Protein 4B4D (pdb70)

Solvent-accessible surface area: 12375 Å² total; per-residue (Å²): 97,76,34,44,24,34,1,58,130,40,139,92,50,34,142,36,9,0,5,2,25,0,46,50,85,109,40,16,179,12,93,13,0,19,32,2,68,0,0,19,120,31,141,97,188,67,33,48,73,60,22,20,0,0,3,0,56,131,37,150,92,1,33,0,4,0,67,26,62,124,127,10,80,3,10,34,103,0,46,129,9,116,87,50,57,120,0,9,9,5,125,165,25,60,4,43,0,10,16,79,6,4,54,112,22,129,7,0,0,0,0,0,32,13,25,0,0,3,0,0,3,0,1,0,14,18,68,74,0,3,137,65,4,79,65,0,0,0,0,0,7,9,131,89,44,164,23,12,0,16,79,76,48,7,70,141,97,1,29,130,44,155,179,17,3,116,61,3,142,106,29,24,46,42,2,13,0,0,49,157,65,120,44,97,13,74,14,110,5,20,78,2,8,40,96,27,90,0,8,147,87,28,67,27,92,120,25,56,40,72,42,4,8,0,0,0,2,0,28,58,111,20,15,54,37,0,72,72,20,0,68,83,118,49,6,98,42,16,95,174,86,58,54,57,1,20,0,3,62,10,138,30,90,79,133,214

Radius of gyration: 17.71 Å; Cα contacts (8 Å, |Δi|>4): 565; chains: 1; bounding box: 45×51×41 Å

Structure (mmCIF, N/CA/C/O backbone):
data_4B4D
#
_entry.id   4B4D
#
_cell.length_a   50.699
_cell.length_b   99.775
_cell.length_c   118.785
_cell.angle_alpha   90.00
_cell.angle_beta   90.00
_cell.angle_gamma   90.00
#
_symmetry.space_group_name_H-M   'I 2 2 2'
#
loop_
_entity.id
_entity.type
_entity.pdbx_description
1 polymer 'FERREDOXIN-NADP REDUCTASE'
2 non-polymer 'FLAVIN-ADENINE DINUCLEOTIDE'
3 non-polymer 'CHLORIDE ION'
4 water water
#
loop_
_atom_site.group_PDB
_atom_site.id
_atom_site.type_symbol
_atom_site.label_atom_id
_atom_site.label_alt_id
_atom_site.label_comp_id
_atom_site.label_asym_id
_atom_site.label_entity_id
_atom_site.label_seq_id
_atom_site.pdbx_PDB_ins_code
_atom_site.Cartn_x
_atom_site.Cartn_y
_atom_site.Cartn_z
_atom_site.occupancy
_atom_site.B_iso_or_equiv
_atom_site.auth_seq_id
_atom_site.auth_comp_id
_atom_site.auth_asym_id
_atom_site.auth_atom_id
_atom_site.pdbx_PDB_model_num
ATOM 1 N N . ALA A 1 7 ? 41.687 36.334 15.999 1.00 35.82 4 ALA A N 1
ATOM 2 C CA . ALA A 1 7 ? 40.924 35.368 16.839 1.00 33.88 4 ALA A CA 1
ATOM 3 C C . ALA A 1 7 ? 39.538 35.133 16.263 1.00 34.50 4 ALA A C 1
ATOM 4 O O . ALA A 1 7 ? 39.017 34.009 16.286 1.00 34.05 4 ALA A O 1
ATOM 6 N N . PHE A 1 8 ? 38.947 36.209 15.754 1.00 34.16 5 PHE A N 1
ATOM 7 C CA . PHE A 1 8 ? 37.611 36.176 15.189 1.00 33.34 5 PHE A CA 1
ATOM 8 C C . PHE A 1 8 ? 37.650 36.771 13.787 1.00 35.11 5 PHE A C 1
ATOM 9 O O . PHE A 1 8 ? 37.567 37.986 13.603 1.00 38.72 5 PHE A O 1
ATOM 17 N N . GLY A 1 9 ? 37.824 35.895 12.805 1.00 33.79 6 GLY A N 1
ATOM 18 C CA . GLY A 1 9 ? 37.803 36.292 11.406 1.00 31.65 6 GLY A CA 1
ATOM 19 C C . GLY A 1 9 ? 36.373 36.442 10.940 1.00 30.39 6 GLY A C 1
ATOM 20 O O . GLY A 1 9 ? 35.465 35.764 11.439 1.00 29.05 6 GLY A O 1
ATOM 21 N N . ALA A 1 10 ? 36.163 37.339 9.984 1.00 28.16 7 ALA A N 1
ATOM 22 C CA . ALA A 1 10 ? 34.835 37.558 9.443 1.00 27.11 7 ALA A CA 1
ATOM 23 C C . ALA A 1 10 ? 34.493 36.491 8.407 1.00 26.87 7 ALA A C 1
ATOM 24 O O . ALA A 1 10 ? 35.344 36.074 7.620 1.00 27.10 7 ALA A O 1
ATOM 26 N N . GLU A 1 11 ? 33.246 36.038 8.439 1.00 25.36 8 GLU A N 1
ATOM 27 C CA . GLU A 1 11 ? 32.696 35.185 7.388 1.00 24.30 8 GLU A CA 1
ATOM 28 C C . GLU A 1 11 ? 31.543 35.968 6.778 1.00 23.62 8 GLU A C 1
ATOM 29 O O . GLU A 1 11 ? 31.099 36.967 7.342 1.00 22.99 8 GLU A O 1
ATOM 35 N N . THR A 1 12 ? 31.067 35.542 5.616 1.00 22.34 9 THR A N 1
ATOM 36 C CA . THR A 1 12 ? 30.020 36.287 4.932 1.00 22.46 9 THR A CA 1
ATOM 37 C C . THR A 1 12 ? 28.691 35.559 5.022 1.00 20.87 9 THR A C 1
ATOM 38 O O . THR A 1 12 ? 28.630 34.352 4.799 1.00 21.20 9 THR A O 1
ATOM 42 N N . VAL A 1 13 ? 27.651 36.311 5.356 1.00 21.09 10 VAL A N 1
ATOM 43 C CA . VAL A 1 13 ? 26.285 35.822 5.401 1.00 21.25 10 VAL A CA 1
ATOM 44 C C . VAL A 1 13 ? 25.797 35.488 3.997 1.00 22.46 10 VAL A C 1
ATOM 45 O O . VAL A 1 13 ? 25.948 36.292 3.067 1.00 22.52 10 VAL A O 1
ATOM 49 N N . LEU A 1 14 ? 25.203 34.307 3.868 1.00 22.32 11 LEU A N 1
ATOM 50 C CA . LEU A 1 14 ? 24.763 33.790 2.577 1.00 22.30 11 LEU A CA 1
ATOM 51 C C . LEU A 1 14 ? 23.246 33.859 2.455 1.00 22.46 11 LEU A C 1
ATOM 52 O O . LEU A 1 14 ? 22.715 34.627 1.656 1.00 23.62 11 LEU A O 1
ATOM 57 N N . GLU A 1 15 ? 22.550 33.070 3.260 1.00 22.57 12 GLU A N 1
ATOM 58 C CA . GLU A 1 15 ? 21.101 33.070 3.255 1.00 23.24 12 GLU A CA 1
ATOM 59 C C . GLU A 1 15 ? 20.591 33.357 4.652 1.00 23.06 12 GLU A C 1
ATOM 60 O O . GLU A 1 15 ? 21.279 33.085 5.643 1.00 22.21 12 GLU A O 1
ATOM 66 N N . VAL A 1 16 ? 19.395 33.927 4.713 1.00 21.65 13 VAL A N 1
ATOM 67 C CA . VAL A 1 16 ? 18.726 34.276 5.965 1.00 20.98 13 VAL A CA 1
ATOM 68 C C . VAL A 1 16 ? 17.245 33.910 5.848 1.00 21.72 13 VAL A C 1
ATOM 69 O O . VAL A 1 16 ? 16.605 34.190 4.825 1.00 21.53 13 VAL A O 1
ATOM 73 N N . ARG A 1 17 ? 16.706 33.281 6.892 1.00 21.27 14 ARG A N 1
ATOM 74 C CA . ARG A 1 17 ? 15.284 32.953 6.947 1.00 21.74 14 ARG A CA 1
ATOM 75 C C . ARG A 1 17 ? 14.706 33.239 8.321 1.00 21.43 14 ARG A C 1
ATOM 76 O O . ARG A 1 17 ? 15.210 32.750 9.339 1.00 20.62 14 ARG A O 1
ATOM 84 N N . HIS A 1 18 ? 13.632 34.019 8.333 1.00 20.54 15 HIS A N 1
ATOM 85 C CA . HIS A 1 18 ? 12.923 34.345 9.558 1.00 20.27 15 HIS A CA 1
ATOM 86 C C . HIS A 1 18 ? 11.761 33.418 9.760 1.00 20.74 15 HIS A C 1
ATOM 87 O O . HIS A 1 18 ? 10.886 33.299 8.892 1.00 22.38 15 HIS A O 1
ATOM 94 N N . TRP A 1 19 ? 11.763 32.723 10.894 1.00 19.26 16 TRP A N 1
ATOM 95 C CA . TRP A 1 19 ? 10.691 31.801 11.250 1.00 18.52 16 TRP A CA 1
ATOM 96 C C . TRP A 1 19 ? 9.565 32.532 11.900 1.00 18.93 16 TRP A C 1
ATOM 97 O O . TRP A 1 19 ? 8.393 32.357 11.534 1.00 19.21 16 TRP A O 1
ATOM 108 N N . THR A 1 20 ? 9.900 33.346 12.894 1.00 19.34 17 THR A N 1
ATOM 109 C CA . THR A 1 20 ? 8.922 34.146 13.620 1.00 19.88 17 THR A CA 1
ATOM 110 C C . THR A 1 20 ? 9.604 35.444 14.048 1.00 20.80 17 THR A C 1
ATOM 111 O O . THR A 1 20 ? 10.775 35.672 13.718 1.00 20.37 17 THR A O 1
ATOM 115 N N . ASP A 1 21 ? 8.862 36.274 14.783 1.00 21.95 18 ASP A N 1
ATOM 116 C CA . ASP A 1 21 ? 9.393 37.470 15.447 1.00 23.71 18 ASP A CA 1
ATOM 117 C C . ASP A 1 21 ? 10.521 37.168 16.434 1.00 22.75 18 ASP A C 1
ATOM 118 O O . ASP A 1 21 ? 11.238 38.089 16.840 1.00 22.63 18 ASP A O 1
ATOM 123 N N . ALA A 1 22 ? 10.670 35.897 16.817 1.00 20.46 19 ALA A N 1
ATOM 124 C CA . ALA A 1 22 ? 11.630 35.489 17.852 1.00 19.93 19 ALA A CA 1
ATOM 125 C C . ALA A 1 22 ? 12.751 34.568 17.364 1.00 18.72 19 ALA A C 1
ATOM 126 O O . ALA A 1 22 ? 13.764 34.410 18.055 1.00 17.56 19 ALA A O 1
ATOM 128 N N . TYR A 1 23 ? 12.588 33.967 16.188 1.00 17.91 20 TYR A N 1
ATOM 129 C CA . TYR A 1 23 ? 13.583 33.027 15.673 1.00 17.41 20 TYR A CA 1
ATOM 130 C C . TYR A 1 23 ? 13.921 33.256 14.215 1.00 17.31 20 TYR A C 1
ATOM 131 O O . TYR A 1 23 ? 13.041 33.499 13.381 1.00 17.93 20 TYR A O 1
ATOM 140 N N . PHE A 1 24 ? 15.200 33.141 13.908 1.00 16.79 21 PHE A N 1
ATOM 141 C CA . PHE A 1 24 ? 15.662 33.158 12.524 1.00 17.41 21 PHE A CA 1
ATOM 142 C C . PHE A 1 24 ? 16.912 32.308 12.361 1.00 17.47 21 PHE A C 1
ATOM 143 O O . PHE A 1 24 ? 17.621 32.021 13.328 1.00 17.42 21 PHE A O 1
ATOM 151 N N . SER A 1 25 ? 17.155 31.908 11.121 1.00 17.24 22 SER A N 1
ATOM 152 C CA . SER A 1 25 ? 18.316 31.117 10.758 1.00 17.35 22 SER A CA 1
ATOM 153 C C . SER A 1 25 ? 19.126 31.834 9.706 1.00 17.26 22 SER A C 1
ATOM 154 O O . SER A 1 25 ? 18.586 32.619 8.936 1.00 18.07 22 SER A O 1
ATOM 157 N N . PHE A 1 26 ? 20.426 31.576 9.690 1.00 17.00 23 PHE A N 1
ATOM 158 C CA . PHE A 1 26 ? 21.264 32.078 8.618 1.00 17.00 23 PHE A CA 1
ATOM 159 C C . PHE A 1 26 ? 22.432 31.153 8.348 1.00 16.97 23 PHE A C 1
ATOM 160 O O . PHE A 1 26 ? 22.825 30.338 9.192 1.00 17.25 23 PHE A O 1
ATOM 168 N N . THR A 1 27 ? 22.974 31.266 7.143 1.00 17.91 24 THR A N 1
ATOM 169 C CA . THR A 1 27 ? 24.165 30.522 6.795 1.00 18.20 24 THR A CA 1
ATOM 170 C C . THR A 1 27 ? 25.315 31.474 6.515 1.00 18.95 24 THR A C 1
ATOM 171 O O . THR A 1 27 ? 25.093 32.624 6.135 1.00 19.49 24 THR A O 1
ATOM 175 N N . THR A 1 28 ? 26.530 30.996 6.736 1.00 18.73 25 THR A N 1
ATOM 176 C CA . THR A 1 28 ? 27.731 31.783 6.444 1.00 18.45 25 THR A CA 1
ATOM 177 C C . THR A 1 28 ? 28.753 30.963 5.692 1.00 18.93 25 THR A C 1
ATOM 178 O O . THR A 1 28 ? 28.701 29.732 5.672 1.00 18.81 25 THR A O 1
ATOM 182 N N . THR A 1 29 ? 29.719 31.660 5.104 1.00 20.61 26 THR A N 1
ATOM 183 C CA . THR A 1 29 ? 30.899 30.994 4.587 1.00 21.01 26 THR A CA 1
ATOM 184 C C . THR A 1 29 ? 31.678 30.328 5.723 1.00 21.31 26 THR A C 1
ATOM 185 O O . THR A 1 29 ? 31.482 30.620 6.907 1.00 21.30 26 THR A O 1
ATOM 189 N N . ARG A 1 30 ? 32.560 29.421 5.347 1.00 22.34 27 ARG A N 1
ATOM 190 C CA . ARG A 1 30 ? 33.310 28.650 6.307 1.00 22.65 27 ARG A CA 1
ATOM 191 C C . ARG A 1 30 ? 34.771 28.738 5.919 1.00 24.16 27 ARG A C 1
ATOM 192 O O . ARG A 1 30 ? 35.096 28.579 4.742 1.00 24.89 27 ARG A O 1
ATOM 200 N N . ASP A 1 31 ? 35.641 28.999 6.892 1.00 26.04 28 ASP A N 1
ATOM 201 C CA . ASP A 1 31 ? 37.074 29.067 6.611 1.00 27.81 28 ASP A CA 1
ATOM 202 C C . ASP A 1 31 ? 37.587 27.689 6.252 1.00 28.93 28 ASP A C 1
ATOM 203 O O . ASP A 1 31 ? 37.148 26.687 6.822 1.00 27.02 28 ASP A O 1
ATOM 208 N N . ALA A 1 32 ? 38.523 27.650 5.306 1.00 28.86 29 ALA A N 1
ATOM 209 C CA . ALA A 1 32 ? 39.109 26.401 4.823 1.00 28.71 29 ALA A CA 1
ATOM 210 C C . ALA A 1 32 ? 39.654 25.516 5.947 1.00 28.14 29 ALA A C 1
ATOM 211 O O . ALA A 1 32 ? 39.535 24.292 5.885 1.00 30.28 29 ALA A O 1
ATOM 213 N N . GLY A 1 33 ? 40.243 26.141 6.964 1.00 27.22 30 GLY A N 1
ATOM 214 C CA . GLY A 1 33 ? 40.828 25.425 8.089 1.00 26.60 30 GLY A CA 1
ATOM 215 C C . GLY A 1 33 ? 39.916 25.257 9.296 1.00 24.97 30 GLY A C 1
ATOM 216 O O . GLY A 1 33 ? 40.364 24.793 10.342 1.00 26.07 30 GLY A O 1
ATOM 217 N N . PHE A 1 34 ? 38.642 25.630 9.161 1.00 24.10 31 PHE A N 1
ATOM 218 C CA . PHE A 1 34 ? 37.700 25.494 10.281 1.00 23.56 31 PHE A CA 1
ATOM 219 C C . PHE A 1 34 ? 37.141 24.074 10.378 1.00 22.99 31 PHE A C 1
ATOM 220 O O . PHE A 1 34 ? 36.433 23.618 9.485 1.00 23.39 31 PHE A O 1
ATOM 228 N N . ARG A 1 35 ? 37.469 23.386 11.466 1.00 22.70 32 ARG A N 1
ATOM 229 C CA . ARG A 1 35 ? 37.010 22.017 11.692 1.00 23.85 32 ARG A CA 1
ATOM 230 C C . ARG A 1 35 ? 36.251 21.954 13.004 1.00 21.91 32 ARG A C 1
ATOM 231 O O . ARG A 1 35 ? 36.553 22.709 13.929 1.00 21.81 32 ARG A O 1
ATOM 239 N N . PHE A 1 36 ? 35.257 21.072 13.073 1.00 19.72 33 PHE A N 1
ATOM 240 C CA . PHE A 1 36 ? 34.486 20.891 14.308 1.00 18.14 33 PHE A CA 1
ATOM 241 C C . PHE A 1 36 ? 33.873 19.503 14.406 1.00 17.19 33 PHE A C 1
ATOM 242 O O . PHE A 1 36 ? 33.762 18.789 13.407 1.00 17.84 33 PHE A O 1
ATOM 250 N N . GLU A 1 37 ? 33.502 19.122 15.625 1.00 16.65 34 GLU A N 1
ATOM 251 C CA . GLU A 1 37 ? 32.793 17.879 15.883 1.00 17.00 34 GLU A CA 1
ATOM 252 C C . GLU A 1 37 ? 31.320 18.253 15.942 1.00 15.46 34 GLU A C 1
ATOM 253 O O . GLU A 1 37 ? 30.956 19.283 16.513 1.00 15.08 34 GLU A O 1
ATOM 259 N N . ASN A 1 38 ? 30.481 17.439 15.322 1.00 15.11 35 ASN A N 1
ATOM 260 C CA . ASN A 1 38 ? 29.062 17.717 15.260 1.00 14.36 35 ASN A CA 1
ATOM 261 C C . ASN A 1 38 ? 28.461 17.797 16.652 1.00 13.89 35 ASN A C 1
ATOM 262 O O . ASN A 1 38 ? 28.690 16.911 17.473 1.00 14.46 35 ASN A O 1
ATOM 267 N N . GLY A 1 39 ? 27.741 18.894 16.901 1.00 13.44 36 GLY A N 1
ATOM 268 C CA . GLY A 1 39 ? 27.127 19.178 18.207 1.00 13.34 36 GLY A CA 1
ATOM 269 C C . GLY A 1 39 ? 27.817 20.331 18.929 1.00 13.31 36 GLY A C 1
ATOM 270 O O . GLY A 1 39 ? 27.267 20.895 19.867 1.00 13.15 36 GLY A O 1
ATOM 271 N N . GLN A 1 40 ? 29.031 20.666 18.504 1.00 13.22 37 GLN A N 1
ATOM 272 C CA . GLN A 1 40 ? 29.800 21.731 19.148 1.00 12.99 37 GLN A CA 1
ATOM 273 C C . GLN A 1 40 ? 29.270 23.138 18.904 1.00 12.72 37 GLN A C 1
ATOM 274 O O . GLN A 1 40 ? 28.505 23.388 17.955 1.00 12.93 37 GLN A O 1
ATOM 280 N N . PHE A 1 41 ? 29.671 24.053 19.790 1.00 11.94 38 PHE A N 1
ATOM 281 C CA . PHE A 1 41 ? 29.387 25.480 19.665 1.00 12.87 38 PHE A CA 1
ATOM 282 C C . PHE A 1 41 ? 30.665 26.273 19.464 1.00 13.48 38 PHE A C 1
ATOM 283 O O . PHE A 1 41 ? 31.759 25.789 19.745 1.00 14.41 38 PHE A O 1
ATOM 291 N N . VAL A 1 42 ? 30.500 27.485 18.961 1.00 14.32 39 VAL A N 1
ATOM 292 C CA . VAL A 1 42 ? 31.598 28.375 18.664 1.00 15.54 39 VAL A CA 1
ATOM 293 C C . VAL A 1 42 ? 31.181 29.792 19.007 1.00 16.16 39 VAL A C 1
ATOM 294 O O . VAL A 1 42 ? 29.991 30.117 19.032 1.00 15.01 39 VAL A O 1
ATOM 298 N N . MET A 1 43 ? 32.161 30.641 19.296 1.00 17.27 40 MET A N 1
ATOM 299 C CA . MET A 1 43 ? 31.869 32.052 19.484 1.00 18.70 40 MET A CA 1
ATOM 300 C C . MET A 1 43 ? 31.627 32.678 18.121 1.00 18.53 40 MET A C 1
ATOM 301 O O . MET A 1 43 ? 32.386 32.436 17.178 1.00 19.66 40 MET A O 1
ATOM 306 N N . ILE A 1 44 ? 30.543 33.434 17.996 1.00 17.56 41 ILE A N 1
ATOM 307 C CA . ILE A 1 44 ? 30.298 34.210 16.780 1.00 18.14 41 ILE A CA 1
ATOM 308 C C . ILE A 1 44 ? 29.960 35.631 17.198 1.00 18.59 41 ILE A C 1
ATOM 309 O O . ILE A 1 44 ? 29.788 35.911 18.390 1.00 19.15 41 ILE A O 1
ATOM 314 N N . GLY A 1 45 ? 29.862 36.540 16.245 1.00 18.68 42 GLY A N 1
ATOM 315 C CA . GLY A 1 45 ? 29.457 37.882 16.613 1.00 19.44 42 GLY A CA 1
ATOM 316 C C . GLY A 1 45 ? 29.512 38.905 15.511 1.00 20.26 42 GLY A C 1
ATOM 317 O O . GLY A 1 45 ? 29.543 38.571 14.323 1.00 19.04 42 GLY A O 1
ATOM 318 N N . LEU A 1 46 ? 29.514 40.165 15.929 1.00 20.88 43 LEU A N 1
ATOM 319 C CA . LEU A 1 46 ? 29.485 41.278 15.000 1.00 22.21 43 LEU A CA 1
ATOM 320 C C . LEU A 1 46 ? 30.544 42.304 15.342 1.00 23.64 43 LEU A C 1
ATOM 321 O O . LEU A 1 46 ? 30.837 42.537 16.515 1.00 23.15 43 LEU A O 1
ATOM 326 N N . GLU A 1 47 ? 31.119 42.911 14.308 1.00 26.10 44 GLU A N 1
ATOM 327 C CA . GLU A 1 47 ? 31.931 44.105 14.496 1.00 28.34 44 GLU A CA 1
ATOM 328 C C . GLU A 1 47 ? 31.002 45.264 14.854 1.00 27.66 44 GLU A C 1
ATOM 329 O O . GLU A 1 47 ? 29.858 45.312 14.403 1.00 28.13 44 GLU A O 1
ATOM 335 N N . THR A 1 48 ? 31.479 46.181 15.693 1.00 29.66 45 THR A N 1
ATOM 336 C CA . THR A 1 48 ? 30.712 47.391 16.002 1.00 30.82 45 THR A CA 1
ATOM 337 C C . THR A 1 48 ? 31.622 48.613 15.957 1.00 33.31 45 THR A C 1
ATOM 338 O O . THR A 1 48 ? 32.829 48.502 15.720 1.00 34.10 45 THR A O 1
ATOM 342 N N . GLU A 1 49 ? 31.013 49.768 16.206 1.00 34.77 46 GLU A N 1
ATOM 343 C CA . GLU A 1 49 ? 31.697 51.054 16.349 1.00 36.64 46 GLU A CA 1
ATOM 344 C C . GLU A 1 49 ? 32.783 51.052 17.434 1.00 37.91 46 GLU A C 1
ATOM 345 O O . GLU A 1 49 ? 33.664 51.917 17.447 1.00 37.40 46 GLU A O 1
ATOM 351 N N . THR A 1 50 ? 32.710 50.088 18.350 1.00 37.77 47 THR A N 1
ATOM 352 C CA . THR A 1 50 ? 33.717 49.937 19.399 1.00 37.23 47 THR A CA 1
ATOM 353 C C . THR A 1 50 ? 34.244 48.502 19.408 1.00 36.44 47 THR A C 1
ATOM 354 O O . THR A 1 50 ? 34.900 48.074 18.455 1.00 37.05 47 THR A O 1
ATOM 358 N N . ARG A 1 51 ? 33.935 47.772 20.481 1.00 34.82 48 ARG A N 1
ATOM 359 C CA . ARG A 1 51 ? 34.347 46.385 20.678 1.00 33.75 48 ARG A CA 1
ATOM 360 C C . ARG A 1 51 ? 33.382 45.446 19.958 1.00 30.44 48 ARG A C 1
ATOM 361 O O . ARG A 1 51 ? 32.189 45.744 19.873 1.00 29.65 48 ARG A O 1
ATOM 369 N N . PRO A 1 52 ? 33.887 44.307 19.443 1.00 29.38 49 PRO A N 1
ATOM 370 C CA . PRO A 1 52 ? 32.983 43.325 18.836 1.00 27.65 49 PRO A CA 1
ATOM 371 C C . PRO A 1 52 ? 32.024 42.710 19.854 1.00 25.34 49 PRO A C 1
ATOM 372 O O . PRO A 1 52 ? 32.390 42.541 21.019 1.00 25.86 49 PRO A O 1
ATOM 376 N N . LEU A 1 53 ? 30.799 42.420 19.418 1.00 23.29 50 LEU A N 1
ATOM 377 C CA . LEU A 1 53 ? 29.828 41.704 20.244 1.00 21.70 50 LEU A CA 1
ATOM 378 C C . LEU A 1 53 ? 30.008 40.224 19.951 1.00 20.93 50 LEU A C 1
ATOM 379 O O . LEU A 1 53 ? 29.939 39.806 18.789 1.00 22.23 50 LEU A O 1
ATOM 384 N N . LEU A 1 54 ? 30.249 39.441 20.997 1.00 19.57 51 LEU A N 1
ATOM 385 C CA . LEU A 1 54 ? 30.574 38.023 20.849 1.00 19.27 51 LEU A CA 1
ATOM 386 C C . LEU A 1 54 ? 29.691 37.169 21.739 1.00 17.26 51 LEU A C 1
ATOM 387 O O . LEU A 1 54 ? 29.507 37.479 22.919 1.00 16.85 51 LEU A O 1
ATOM 392 N N . ARG A 1 55 ? 29.139 36.093 21.171 1.00 16.74 52 ARG A N 1
ATOM 393 C CA . ARG A 1 55 ? 28.291 35.162 21.923 1.00 14.77 52 ARG A CA 1
ATOM 394 C C . ARG A 1 55 ? 28.498 33.727 21.4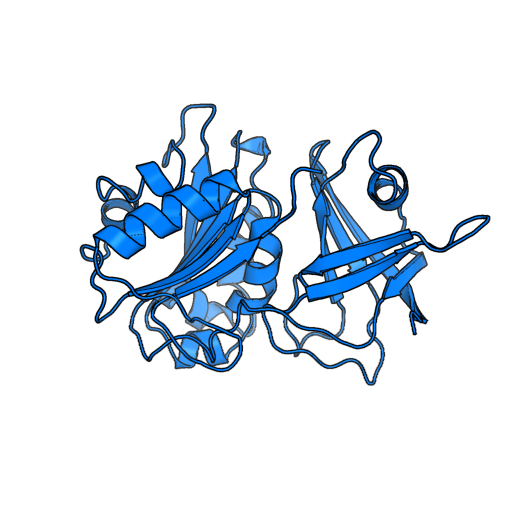61 1.00 13.85 52 ARG A C 1
ATOM 395 O O . ARG A 1 55 ? 28.746 33.483 20.277 1.00 14.53 52 ARG A O 1
ATOM 403 N N . ALA A 1 56 ? 28.367 32.787 22.389 1.00 13.38 53 ALA A N 1
ATOM 404 C CA . ALA A 1 56 ? 28.366 31.356 22.054 1.00 12.69 53 ALA A CA 1
ATOM 405 C C . ALA A 1 56 ? 27.130 30.955 21.235 1.00 13.29 53 ALA A C 1
ATOM 406 O O . ALA A 1 56 ? 25.993 31.303 21.588 1.00 13.53 53 ALA A O 1
ATOM 408 N N . TYR A 1 57 ? 27.361 30.207 20.152 1.00 12.96 54 TYR A N 1
ATOM 409 C CA . TYR A 1 57 ? 26.301 29.678 19.264 1.00 12.87 54 TYR A CA 1
ATOM 410 C C . TYR A 1 57 ? 26.589 28.253 18.870 1.00 12.84 54 TYR A C 1
ATOM 411 O O . TYR A 1 57 ? 27.707 27.940 18.483 1.00 12.52 54 TYR A O 1
ATOM 420 N N . SER A 1 58 ? 25.590 27.381 18.941 1.00 12.72 55 SER A N 1
ATOM 421 C CA . SER A 1 58 ? 25.729 26.034 18.374 1.00 13.35 55 SER A CA 1
ATOM 422 C C . SER A 1 58 ? 25.974 26.135 16.867 1.00 13.67 55 SER A C 1
ATOM 423 O O . SER A 1 58 ? 25.428 27.024 16.213 1.00 13.33 55 SER A O 1
ATOM 426 N N . ILE A 1 59 ? 26.785 25.233 16.316 1.00 13.60 56 ILE A N 1
ATOM 427 C CA . ILE A 1 59 ? 26.897 25.167 14.853 1.00 14.68 56 ILE A CA 1
ATOM 428 C C . ILE A 1 59 ? 25.772 24.259 14.337 1.00 14.58 56 ILE A C 1
ATOM 429 O O . ILE A 1 59 ? 25.767 23.042 14.583 1.00 15.26 56 ILE A O 1
ATOM 434 N N . ALA A 1 60 ? 24.809 24.853 13.635 1.00 15.46 57 ALA A N 1
ATOM 435 C CA . ALA A 1 60 ? 23.596 24.132 13.229 1.00 15.97 57 ALA A CA 1
ATOM 436 C C . ALA A 1 60 ? 23.747 23.483 11.857 1.00 16.49 57 ALA A C 1
ATOM 437 O O . ALA A 1 60 ? 22.823 23.506 11.035 1.00 17.34 57 ALA A O 1
ATOM 439 N N . SER A 1 61 ? 24.910 22.896 11.632 1.00 17.60 58 SER A N 1
ATOM 440 C CA . SER A 1 61 ? 25.226 22.229 10.372 1.00 17.45 58 SER A CA 1
ATOM 441 C C . SER A 1 61 ? 26.241 21.138 10.645 1.00 17.62 58 SER A C 1
ATOM 442 O O . SER A 1 61 ? 26.868 21.123 11.700 1.00 17.19 58 SER A O 1
ATOM 445 N N . ALA A 1 62 ? 26.378 20.198 9.711 1.00 17.53 59 ALA A N 1
ATOM 446 C CA . ALA A 1 62 ? 27.315 19.101 9.902 1.00 18.07 59 ALA A CA 1
ATOM 447 C C . ALA A 1 62 ? 28.696 19.475 9.372 1.00 18.07 59 ALA A C 1
ATOM 448 O O . ALA A 1 62 ? 28.802 20.263 8.424 1.00 18.32 59 ALA A O 1
ATOM 450 N N . ASN A 1 63 ? 29.726 18.881 9.960 1.00 18.39 60 ASN A N 1
ATOM 451 C CA . ASN A 1 63 ? 31.118 19.222 9.640 1.00 19.41 60 ASN A CA 1
ATOM 452 C C . ASN A 1 63 ? 31.561 18.871 8.222 1.00 20.19 60 ASN A C 1
ATOM 453 O O . ASN A 1 63 ? 32.589 19.370 7.762 1.00 19.85 60 ASN A O 1
ATOM 458 N N . TRP A 1 64 ? 30.792 18.021 7.547 1.00 20.28 61 TRP A N 1
ATOM 459 C CA . TRP A 1 64 ? 31.077 17.680 6.149 1.00 20.78 61 TRP A CA 1
ATOM 460 C C . TRP A 1 64 ? 30.533 18.709 5.190 1.00 21.52 61 TRP A C 1
ATOM 461 O O . TRP A 1 64 ? 30.939 18.743 4.022 1.00 21.95 61 TRP A O 1
ATOM 472 N N . GLU A 1 65 ? 29.625 19.568 5.657 1.00 21.99 62 GLU A N 1
ATOM 473 C CA . GLU A 1 65 ? 28.985 20.577 4.795 1.00 24.41 62 GLU A CA 1
ATOM 474 C C . GLU A 1 65 ? 29.897 21.772 4.497 1.00 25.61 62 GLU A C 1
ATOM 475 O O . GLU A 1 65 ? 30.766 22.113 5.301 1.00 24.82 62 GLU A O 1
ATOM 481 N N . GLU A 1 66 ? 29.675 22.406 3.344 1.00 26.49 63 GLU A N 1
ATOM 482 C CA . GLU A 1 66 ? 30.543 23.484 2.854 1.00 29.41 63 GLU A CA 1
ATOM 483 C C . GLU A 1 66 ? 30.294 24.861 3.487 1.00 28.09 63 GLU A C 1
ATOM 484 O O . GLU A 1 66 ? 31.135 25.750 3.384 1.00 30.93 63 GLU A O 1
ATOM 490 N N . HIS A 1 67 ? 29.138 25.039 4.118 1.00 26.02 64 HIS A N 1
ATOM 491 C CA . HIS A 1 67 ? 28.791 26.306 4.767 1.00 25.11 64 HIS A CA 1
ATOM 492 C C . HIS A 1 67 ? 28.497 26.033 6.209 1.00 23.02 64 HIS A C 1
ATOM 493 O O . HIS A 1 67 ? 28.290 24.889 6.584 1.00 22.68 64 HIS A O 1
ATOM 500 N N . LEU A 1 68 ? 28.476 27.085 7.023 1.00 20.54 65 LEU A N 1
ATOM 501 C CA . LEU A 1 68 ? 27.990 26.989 8.400 1.00 19.69 65 LEU A CA 1
ATOM 502 C C . LEU A 1 6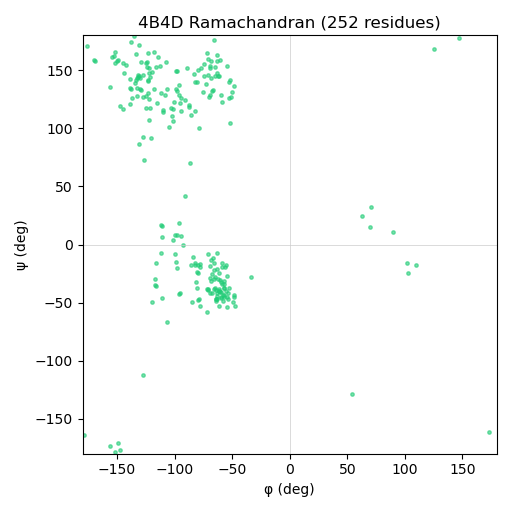8 ? 26.541 27.467 8.440 1.00 19.06 65 LEU A C 1
ATOM 503 O O . LEU A 1 68 ? 26.144 28.311 7.632 1.00 18.67 65 LEU A O 1
ATOM 508 N N . GLU A 1 69 ? 25.745 26.917 9.360 1.00 18.03 66 GLU A N 1
ATOM 509 C CA . GLU A 1 69 ? 24.404 27.429 9.609 1.00 17.44 66 GLU A CA 1
ATOM 510 C C . GLU A 1 69 ? 24.256 27.708 11.097 1.00 16.58 66 GLU A C 1
ATOM 511 O O . GLU A 1 69 ? 24.846 27.000 11.919 1.00 15.91 66 GLU A O 1
ATOM 517 N N . PHE A 1 70 ? 23.490 28.748 11.415 1.00 15.51 67 PHE A N 1
ATOM 518 C CA . PHE A 1 70 ? 23.192 29.110 12.800 1.00 14.62 67 PHE A CA 1
ATOM 519 C C . PHE A 1 70 ? 21.698 29.327 12.959 1.00 14.93 67 PHE A C 1
ATOM 520 O O . PHE A 1 70 ? 21.042 29.809 12.044 1.00 15.68 67 PHE A O 1
ATOM 528 N N . PHE A 1 71 ? 21.177 28.963 14.128 1.00 14.24 68 PHE A N 1
ATOM 529 C CA . PHE A 1 71 ? 19.751 29.108 14.426 1.00 13.84 68 PHE A CA 1
ATOM 530 C C . PHE A 1 71 ? 19.687 30.002 15.658 1.00 14.28 68 PHE A C 1
ATOM 531 O O . PHE A 1 71 ? 20.190 29.637 16.718 1.00 14.28 68 PHE A O 1
ATOM 539 N N . SER A 1 72 ? 19.062 31.167 15.500 1.00 14.14 69 SER A N 1
ATOM 540 C CA . SER A 1 72 ? 19.196 32.260 16.461 1.00 14.41 69 SER A CA 1
ATOM 541 C C . SER A 1 72 ? 17.891 32.774 17.060 1.00 14.33 69 SER A C 1
ATOM 542 O O . SER A 1 72 ? 16.874 32.905 16.364 1.00 15.16 69 SER A O 1
ATOM 545 N N . ILE A 1 73 ? 17.946 33.076 18.357 1.00 14.11 70 ILE A N 1
ATOM 546 C CA . ILE A 1 73 ? 16.934 33.872 19.034 1.00 14.68 70 ILE A CA 1
ATOM 547 C C . ILE A 1 73 ? 16.979 35.326 18.541 1.00 15.27 70 ILE A C 1
ATOM 548 O O . ILE A 1 73 ? 17.982 35.775 17.981 1.00 15.77 70 ILE A O 1
ATOM 553 N N . LYS A 1 74 ? 15.869 36.036 18.720 1.00 16.37 71 LYS A N 1
ATOM 554 C CA . LYS A 1 74 ? 15.843 37.485 18.568 1.00 18.03 71 LYS A CA 1
ATOM 555 C C . LYS A 1 74 ? 15.356 38.069 19.880 1.00 19.31 71 LYS A C 1
ATOM 556 O O . LYS A 1 74 ? 14.171 37.959 20.216 1.00 19.94 71 LYS A O 1
ATOM 562 N N . VAL A 1 75 ? 16.277 38.684 20.621 1.00 19.74 72 VAL A N 1
ATOM 563 C CA . VAL A 1 75 ? 15.956 39.353 21.879 1.00 19.92 72 VAL A CA 1
ATOM 564 C C . VAL A 1 75 ? 15.884 40.863 21.598 1.00 21.23 72 VAL A C 1
ATOM 565 O O . VAL A 1 75 ? 16.879 41.454 21.199 1.00 20.49 72 VAL A O 1
ATOM 569 N N . PRO A 1 76 ? 14.700 41.487 21.787 1.00 23.22 73 PRO A N 1
ATOM 570 C CA . PRO A 1 76 ? 14.512 42.890 21.364 1.00 24.15 73 PRO A CA 1
ATOM 571 C C . PRO A 1 76 ? 15.607 43.875 21.797 1.00 24.65 73 PRO A C 1
ATOM 572 O O . PRO A 1 76 ? 16.041 44.713 20.994 1.00 26.02 73 PRO A O 1
ATOM 576 N N . ASP A 1 77 ? 16.045 43.768 23.044 1.00 24.70 74 ASP A N 1
ATOM 577 C CA . ASP A 1 77 ? 17.080 44.647 23.571 1.00 25.42 74 ASP A CA 1
ATOM 578 C C . ASP A 1 77 ? 18.369 43.875 23.845 1.00 23.62 74 ASP A C 1
ATOM 579 O O . ASP A 1 77 ? 19.244 44.348 24.567 1.00 23.20 74 ASP A O 1
ATOM 584 N N . GLY A 1 78 ? 18.482 42.675 23.275 1.00 21.30 75 GLY A N 1
ATOM 585 C CA . GLY A 1 78 ? 19.711 41.901 23.415 1.00 20.06 75 GLY A CA 1
ATOM 586 C C . GLY A 1 78 ? 20.852 42.539 22.639 1.00 19.21 75 GLY A C 1
ATOM 587 O O . GLY A 1 78 ? 20.706 42.832 21.453 1.00 17.90 75 GLY A O 1
ATOM 588 N N . PRO A 1 79 ? 22.010 42.756 23.296 1.00 17.73 76 PRO A N 1
ATOM 589 C CA . PRO A 1 79 ? 23.073 43.471 22.596 1.00 18.07 76 PRO A CA 1
ATOM 590 C C . PRO A 1 79 ? 23.464 42.858 21.244 1.00 17.60 76 PRO A C 1
ATOM 591 O O . PRO A 1 79 ? 23.590 43.584 20.259 1.00 18.37 76 PRO A O 1
ATOM 595 N N . LEU A 1 80 ? 23.624 41.539 21.172 1.00 16.81 77 LEU A N 1
ATOM 596 C CA . LEU A 1 80 ? 23.989 40.935 19.892 1.00 16.25 77 LEU A CA 1
ATOM 597 C C . LEU A 1 80 ? 22.807 40.820 18.954 1.00 16.20 77 LEU A C 1
ATOM 598 O O . LEU A 1 80 ? 22.888 41.260 17.814 1.00 16.28 77 LEU A O 1
ATOM 603 N N . THR A 1 81 ? 21.718 40.214 19.426 1.00 16.22 78 THR A N 1
ATOM 604 C CA . THR A 1 81 ? 20.653 39.831 18.502 1.00 16.58 78 THR A CA 1
ATOM 605 C C . THR A 1 81 ? 19.750 40.980 18.072 1.00 17.31 78 THR A C 1
ATOM 606 O O . THR A 1 81 ? 19.071 40.864 17.058 1.00 17.64 78 THR A O 1
ATOM 610 N N . SER A 1 82 ? 19.769 42.097 18.805 1.00 17.10 79 SER A N 1
ATOM 611 C CA . SER A 1 82 ? 19.051 43.296 18.337 1.00 17.96 79 SER A CA 1
ATOM 612 C C . SER A 1 82 ? 19.630 43.735 16.993 1.00 18.40 79 SER A C 1
ATOM 613 O O . SER A 1 82 ? 18.911 44.271 16.147 1.00 20.11 79 SER A O 1
ATOM 616 N N . ARG A 1 83 ? 20.922 43.480 16.798 1.00 18.14 80 ARG A N 1
ATOM 617 C CA . ARG A 1 83 ? 21.609 43.788 15.552 1.00 19.12 80 ARG A CA 1
ATOM 618 C C . ARG A 1 83 ? 21.674 42.593 14.604 1.00 18.67 80 ARG A C 1
ATOM 619 O O . ARG A 1 83 ? 21.500 42.753 13.400 1.00 19.14 80 ARG A O 1
ATOM 627 N N . LEU A 1 84 ? 21.950 41.405 15.143 1.00 17.88 81 LEU A N 1
ATOM 628 C CA . LEU A 1 84 ? 22.105 40.214 14.312 1.00 17.49 81 LEU A CA 1
ATOM 629 C C . LEU A 1 84 ? 20.851 39.905 13.488 1.00 17.88 81 LEU A C 1
ATOM 630 O O . LEU A 1 84 ? 20.964 39.413 12.366 1.00 17.17 81 LEU A O 1
ATOM 635 N N . GLN A 1 85 ? 19.674 40.205 14.047 1.00 18.54 82 GLN A N 1
ATOM 636 C CA . GLN A 1 85 ? 18.395 39.949 13.361 1.00 20.47 82 GLN A CA 1
ATOM 637 C C . GLN A 1 85 ? 18.277 40.671 12.013 1.00 21.14 82 GLN A C 1
ATOM 638 O O . GLN A 1 85 ? 17.437 40.303 11.188 1.00 20.32 82 GLN A O 1
ATOM 644 N N . HIS A 1 86 ? 19.092 41.708 11.811 1.00 21.64 83 HIS A N 1
ATOM 645 C CA . HIS A 1 86 ? 19.002 42.535 10.606 1.00 22.45 83 HIS A CA 1
ATOM 646 C C . HIS A 1 86 ? 20.020 42.203 9.559 1.00 22.06 83 HIS A C 1
ATOM 647 O O . HIS A 1 86 ? 20.125 42.912 8.550 1.00 22.37 83 HIS A O 1
ATOM 654 N N . ILE A 1 87 ? 20.765 41.116 9.756 1.00 21.69 84 ILE A N 1
ATOM 655 C CA . ILE A 1 87 ? 21.787 40.732 8.783 1.00 22.01 84 ILE A CA 1
ATOM 656 C C . ILE A 1 87 ? 21.162 40.393 7.433 1.00 22.49 84 ILE A C 1
ATOM 657 O O . ILE A 1 87 ? 20.035 39.892 7.349 1.00 22.16 84 ILE A O 1
ATOM 662 N N . GLN A 1 88 ? 21.919 40.682 6.387 1.00 24.52 85 GLN A N 1
ATOM 663 C CA . GLN A 1 88 ? 21.504 40.489 5.013 1.00 25.15 85 GLN A CA 1
ATOM 664 C C . GLN A 1 88 ? 22.609 39.713 4.314 1.00 24.11 85 GLN A C 1
ATOM 665 O O . GLN A 1 88 ? 23.771 39.744 4.741 1.00 23.13 85 GLN A O 1
ATOM 671 N N . PRO A 1 89 ? 22.269 39.016 3.215 1.00 23.58 86 PRO A N 1
ATOM 672 C CA . PRO A 1 89 ? 23.308 38.378 2.406 1.00 24.15 86 PRO A CA 1
ATOM 673 C C . PRO A 1 89 ? 24.427 39.362 2.057 1.00 24.19 86 PRO A C 1
ATOM 674 O O . PRO A 1 89 ? 24.145 40.481 1.629 1.00 24.92 86 PRO A O 1
ATOM 678 N N . GLY A 1 90 ? 25.672 38.953 2.270 1.00 22.98 87 GLY A N 1
ATOM 679 C CA . GLY A 1 90 ? 26.829 39.816 2.022 1.00 24.91 87 GLY A CA 1
ATOM 680 C C . GLY A 1 90 ? 27.449 40.434 3.261 1.00 25.22 87 GLY A C 1
ATOM 681 O O . GLY A 1 90 ? 28.636 40.791 3.251 1.00 25.13 87 GLY A O 1
ATOM 682 N N . ASP A 1 91 ? 26.651 40.569 4.323 1.00 24.75 88 ASP A N 1
ATOM 683 C CA . ASP A 1 91 ? 27.134 41.092 5.608 1.00 24.96 88 ASP A CA 1
ATOM 684 C C . ASP A 1 91 ? 28.203 40.190 6.216 1.00 24.18 88 ASP A C 1
ATOM 685 O O . ASP A 1 91 ? 28.296 39.001 5.888 1.00 22.97 88 ASP A O 1
ATOM 690 N N . LYS A 1 92 ? 29.008 40.762 7.107 1.00 23.97 89 LYS A N 1
ATOM 691 C CA . LYS A 1 92 ? 30.043 40.019 7.810 1.00 24.31 89 LYS A CA 1
ATOM 692 C C . LYS A 1 92 ? 29.593 39.608 9.211 1.00 23.49 89 LYS A C 1
ATOM 693 O O . LYS A 1 92 ? 29.033 40.410 9.958 1.00 22.83 89 LYS A O 1
ATOM 699 N N . VAL A 1 93 ? 29.842 38.343 9.542 1.00 22.22 90 VAL A N 1
ATOM 700 C CA . VAL A 1 93 ? 29.625 37.813 10.888 1.00 22.33 90 VAL A CA 1
ATOM 701 C C . VAL A 1 93 ? 30.939 37.199 11.342 1.00 21.78 90 VAL A C 1
ATOM 702 O O . VAL A 1 93 ? 31.547 36.401 10.623 1.00 23.12 90 VAL A O 1
ATOM 706 N N . LEU A 1 94 ? 31.398 37.601 12.528 1.00 21.56 91 LEU A N 1
ATOM 707 C CA . LEU A 1 94 ? 32.625 37.066 13.082 1.00 21.53 91 LEU A CA 1
ATOM 708 C C . LEU A 1 94 ? 32.389 35.638 13.545 1.00 21.12 91 LEU A C 1
ATOM 709 O O . LEU A 1 94 ? 31.338 35.335 14.126 1.00 20.23 91 LEU A O 1
ATOM 714 N N . VAL A 1 95 ? 33.354 34.767 13.257 1.00 19.79 92 VAL A N 1
ATOM 715 C CA . VAL A 1 95 ? 33.296 33.362 13.681 1.00 20.15 92 VAL A CA 1
ATOM 716 C C . VAL A 1 95 ? 34.618 32.939 14.307 1.00 19.17 92 VAL A C 1
ATOM 717 O O . VAL A 1 95 ? 35.685 33.108 13.700 1.00 19.86 92 VAL A O 1
ATOM 721 N N . GLY A 1 96 ? 34.545 32.379 15.515 1.00 18.78 93 GLY A N 1
ATOM 722 C CA . GLY A 1 96 ? 35.716 31.876 16.232 1.00 19.43 93 GLY A CA 1
ATOM 723 C C . GLY A 1 96 ? 36.432 30.679 15.625 1.00 19.71 93 GLY A C 1
ATOM 724 O O . GLY A 1 96 ? 35.990 30.120 14.627 1.00 19.57 93 GLY A O 1
ATOM 725 N N . LYS A 1 97 ? 37.542 30.293 16.250 1.00 21.03 94 LYS A N 1
ATOM 726 C CA . LYS A 1 97 ? 38.428 29.246 15.738 1.00 23.19 94 LYS A CA 1
ATOM 727 C C . LYS A 1 97 ? 38.427 27.985 16.586 1.00 22.41 94 LYS A C 1
ATOM 728 O O . LYS A 1 97 ? 39.034 26.982 16.196 1.00 22.98 94 LYS A O 1
ATOM 734 N N . LYS A 1 98 ? 37.766 28.033 17.747 1.00 21.64 95 LYS A N 1
ATOM 735 C CA . LYS A 1 98 ? 37.935 26.988 18.755 1.00 21.79 95 LYS A CA 1
ATOM 736 C C . LYS A 1 98 ? 36.620 26.371 19.227 1.00 19.38 95 LYS A C 1
ATOM 737 O O . LYS A 1 98 ? 36.200 26.614 20.361 1.00 18.52 95 LYS A O 1
ATOM 743 N N . PRO A 1 99 ? 35.970 25.552 18.378 1.00 18.22 96 PRO A N 1
ATOM 744 C CA . PRO A 1 99 ? 34.701 24.982 18.838 1.00 16.93 96 PRO A CA 1
ATOM 745 C C . PRO A 1 99 ? 34.867 24.052 20.024 1.00 15.89 96 PRO A C 1
ATOM 746 O O . PRO A 1 99 ? 35.917 23.429 20.199 1.00 16.50 96 PRO A O 1
ATOM 750 N N . THR A 1 100 ? 33.817 23.948 20.822 1.00 15.33 97 THR A N 1
ATOM 751 C CA . THR A 1 100 ? 33.846 23.127 22.018 1.00 14.97 97 THR A CA 1
ATOM 752 C C . THR A 1 100 ? 32.426 22.733 22.380 1.00 14.30 97 THR A C 1
ATOM 753 O O . THR A 1 100 ? 31.497 22.954 21.595 1.00 14.57 97 THR A O 1
ATOM 757 N N . GLY A 1 101 ? 32.268 22.097 23.532 1.00 14.25 98 GLY A N 1
ATOM 758 C CA . GLY A 1 101 ? 30.931 21.731 24.002 1.00 13.43 98 GLY A CA 1
ATOM 759 C C . GLY A 1 101 ? 30.727 20.271 24.335 1.00 13.64 98 GLY A C 1
ATOM 760 O O . GLY A 1 101 ? 31.526 19.410 23.997 1.00 13.95 98 GLY A O 1
ATOM 761 N N . THR A 1 102 ? 29.601 19.994 24.986 1.00 13.38 99 THR A N 1
ATOM 762 C CA . THR A 1 102 ? 29.334 18.671 25.549 1.00 13.36 99 THR A CA 1
ATOM 763 C C . THR A 1 102 ? 28.421 17.800 24.692 1.00 12.47 99 THR A C 1
ATOM 764 O O . THR A 1 102 ? 28.237 16.622 25.006 1.00 12.52 99 THR A O 1
ATOM 768 N N . LEU A 1 103 ? 27.845 18.365 23.634 1.00 12.11 100 LEU A N 1
ATOM 769 C CA . LEU A 1 103 ? 26.810 17.620 22.899 1.00 12.31 100 LEU A CA 1
ATOM 770 C C . LEU A 1 103 ? 27.452 16.725 21.853 1.00 12.21 100 LEU A C 1
ATOM 771 O O . LEU A 1 103 ? 27.338 16.962 20.643 1.00 13.07 100 LEU A O 1
ATOM 776 N N . LEU A 1 104 ? 28.121 15.687 22.344 1.00 12.81 101 LEU A N 1
ATOM 777 C CA . LEU A 1 104 ? 28.920 14.822 21.483 1.00 13.09 101 LEU A CA 1
ATOM 778 C C . LEU A 1 104 ? 28.438 13.395 21.611 1.00 13.20 101 LEU A C 1
ATOM 779 O O . LEU A 1 104 ? 28.392 12.863 22.710 1.00 12.97 101 LEU A O 1
ATOM 784 N N . ILE A 1 105 ? 28.090 12.772 20.491 1.00 14.51 102 ILE A N 1
ATOM 785 C CA . ILE A 1 105 ? 27.717 11.358 20.551 1.00 14.73 102 ILE A CA 1
ATOM 786 C C . ILE A 1 105 ? 28.862 10.484 21.050 1.00 15.03 102 ILE A C 1
ATOM 787 O O . ILE A 1 105 ? 28.628 9.428 21.617 1.00 15.31 102 ILE A O 1
ATOM 792 N N . SER A 1 106 ? 30.101 10.949 20.879 1.00 14.26 103 SER A N 1
ATOM 793 C CA . SER A 1 106 ? 31.253 10.226 21.404 1.00 14.99 103 SER A CA 1
ATOM 794 C C . SER A 1 106 ? 31.271 10.117 22.931 1.00 14.54 103 SER A C 1
ATOM 795 O O . SER A 1 106 ? 31.902 9.208 23.470 1.00 14.94 103 SER A O 1
ATOM 798 N N . ASP A 1 107 ? 30.539 11.003 23.623 1.00 14.31 104 ASP A N 1
ATOM 799 C CA . ASP A 1 107 ? 30.382 10.917 25.077 1.00 14.02 104 ASP A CA 1
ATOM 800 C C . ASP A 1 107 ? 29.093 10.200 25.493 1.00 13.92 104 ASP A C 1
ATOM 801 O O . ASP A 1 107 ? 28.671 10.288 26.642 1.00 14.30 104 ASP A O 1
ATOM 806 N N . LEU A 1 108 ? 28.516 9.442 24.568 1.00 13.62 105 LEU A N 1
ATOM 807 C CA . LEU A 1 108 ? 27.387 8.578 24.906 1.00 13.47 105 LEU A CA 1
ATOM 808 C C . LEU A 1 108 ? 27.859 7.124 24.883 1.00 13.39 105 LEU A C 1
ATOM 809 O O . LEU A 1 108 ? 28.471 6.696 23.900 1.00 13.99 105 LEU A O 1
ATOM 814 N N . HIS A 1 109 ? 27.588 6.390 25.957 1.00 13.53 106 HIS A N 1
ATOM 815 C CA . HIS A 1 109 ? 27.773 4.933 25.950 1.00 14.59 106 HIS A CA 1
ATOM 816 C C . HIS A 1 109 ? 27.024 4.310 24.800 1.00 14.63 106 HIS A C 1
ATOM 817 O O . HIS A 1 109 ? 26.031 4.858 24.324 1.00 14.17 106 HIS A O 1
ATOM 824 N N . PRO A 1 110 ? 27.486 3.144 24.316 1.00 14.49 107 PRO A N 1
ATOM 825 C CA . PRO A 1 110 ? 26.765 2.421 23.289 1.00 14.34 107 PRO A CA 1
ATOM 826 C C . PRO A 1 110 ? 25.293 2.305 23.658 1.00 13.97 107 PRO A C 1
ATOM 827 O O . PRO A 1 110 ? 24.968 2.047 24.818 1.00 15.46 107 PRO A O 1
ATOM 831 N N . GLY A 1 111 ? 24.437 2.525 22.682 1.00 14.56 108 GLY A N 1
ATOM 832 C CA . GLY A 1 111 ? 23.001 2.505 22.928 1.00 14.64 108 GLY A CA 1
ATOM 833 C C . GLY A 1 111 ? 22.235 2.102 21.698 1.00 15.16 108 GLY A C 1
ATOM 834 O O . GLY A 1 111 ? 22.816 1.816 20.654 1.00 14.85 108 GLY A O 1
ATOM 835 N N . ARG A 1 112 ? 20.910 2.090 21.824 1.00 15.58 109 ARG A N 1
ATOM 836 C CA . ARG A 1 112 ? 20.011 1.670 20.748 1.00 16.16 109 ARG A CA 1
ATOM 837 C C . ARG A 1 112 ? 19.201 2.858 20.192 1.00 15.55 109 ARG A C 1
ATOM 838 O O . ARG A 1 112 ? 19.095 3.041 18.978 1.00 15.99 109 ARG A O 1
ATOM 846 N N . ASN A 1 113 ? 18.649 3.670 21.085 1.00 15.06 110 ASN A N 1
ATOM 847 C CA . ASN A 1 113 ? 17.843 4.817 20.663 1.00 15.11 110 ASN A CA 1
ATOM 848 C C . ASN A 1 113 ? 18.509 6.085 21.149 1.00 14.26 110 ASN A C 1
ATOM 849 O O . ASN A 1 113 ? 18.933 6.155 22.303 1.00 14.82 110 ASN A O 1
ATOM 854 N N . LEU A 1 114 ? 18.608 7.061 20.253 1.00 13.62 111 LEU A N 1
ATOM 855 C CA . LEU A 1 114 ? 19.161 8.372 20.559 1.00 13.55 111 LEU A CA 1
ATOM 856 C C . LEU A 1 114 ? 18.063 9.441 20.558 1.00 13.08 111 LEU A C 1
ATOM 857 O O . LEU A 1 114 ? 17.477 9.745 19.519 1.00 14.11 111 LEU A O 1
ATOM 862 N N . TYR A 1 115 ? 17.812 10.010 21.732 1.00 12.95 112 TYR A N 1
ATOM 863 C CA . TYR A 1 115 ? 16.775 11.036 21.891 1.00 13.16 112 TYR A CA 1
ATOM 864 C C . TYR A 1 115 ? 17.456 12.399 21.918 1.00 12.65 112 TYR A C 1
ATOM 865 O O . TYR A 1 115 ? 18.338 12.638 22.752 1.00 12.29 112 TYR A O 1
ATOM 874 N N . LEU A 1 116 ? 17.056 13.278 21.008 1.00 11.87 113 LEU A N 1
ATOM 875 C CA . LEU A 1 116 ? 17.563 14.644 20.973 1.00 11.92 113 LEU A CA 1
ATOM 876 C C . LEU A 1 116 ? 16.487 15.564 21.521 1.00 12.20 113 LEU A C 1
ATOM 877 O O . LEU A 1 116 ? 15.512 15.885 20.826 1.00 12.45 113 LEU A O 1
ATOM 882 N N . LEU A 1 117 ? 16.650 15.957 22.777 1.00 12.08 114 LEU A N 1
ATOM 883 C CA . LEU A 1 117 ? 15.624 16.713 23.493 1.00 11.91 114 LEU A CA 1
ATOM 884 C C . LEU A 1 117 ? 16.008 18.180 23.521 1.00 11.83 114 LEU A C 1
ATOM 885 O O . LEU A 1 117 ? 16.953 18.570 24.229 1.00 12.21 114 LEU A O 1
ATOM 890 N N . GLY A 1 118 ? 15.307 18.973 22.728 1.00 12.32 115 GLY A N 1
ATOM 891 C CA . GLY A 1 118 ? 15.616 20.399 22.594 1.00 12.36 115 GLY A CA 1
ATOM 892 C C . GLY A 1 118 ? 14.386 21.271 22.723 1.00 13.33 115 GLY A C 1
ATOM 893 O O . GLY A 1 118 ? 13.296 20.880 22.301 1.00 14.19 115 GLY A O 1
ATOM 894 N N . THR A 1 119 ? 14.564 22.456 23.298 1.00 13.16 116 THR A N 1
ATOM 895 C CA . THR A 1 119 ? 13.524 23.490 23.281 1.00 13.66 116 THR A CA 1
ATOM 896 C C . THR A 1 119 ? 14.042 24.749 22.611 1.00 13.77 116 THR A C 1
ATOM 897 O O . THR A 1 119 ? 15.218 25.084 22.747 1.00 13.03 116 THR A O 1
ATOM 901 N N . GLY A 1 120 ? 13.177 25.440 21.879 1.00 13.17 117 GLY A N 1
ATOM 902 C CA . GLY A 1 120 ? 13.555 26.703 21.223 1.00 13.12 117 GLY A CA 1
ATOM 903 C C . GLY A 1 120 ? 14.788 26.497 20.362 1.00 13.40 117 GLY A C 1
ATOM 904 O O . GLY A 1 120 ? 14.852 25.553 19.577 1.00 13.51 117 GLY A O 1
ATOM 905 N N . THR A 1 121 ? 15.787 27.353 20.559 1.00 13.20 118 THR A N 1
ATOM 906 C CA . THR A 1 121 ? 17.033 27.276 19.777 1.00 13.82 118 THR A CA 1
ATOM 907 C C . THR A 1 121 ? 17.921 26.081 20.122 1.00 13.25 118 THR A C 1
ATOM 908 O O . THR A 1 121 ? 18.910 25.831 19.427 1.00 14.00 118 THR A O 1
ATOM 912 N N . GLY A 1 122 ? 17.555 25.355 21.184 1.00 12.79 119 GLY A N 1
ATOM 913 C CA . GLY A 1 122 ? 18.143 24.059 21.520 1.00 12.92 119 GLY A CA 1
ATOM 914 C C . GLY A 1 122 ? 18.067 23.035 20.401 1.00 13.57 119 GLY A C 1
ATOM 915 O O . GLY A 1 122 ? 18.771 22.027 20.421 1.00 14.24 119 GLY A O 1
ATOM 916 N N . LEU A 1 123 ? 17.185 23.293 19.437 1.00 13.25 120 LEU A N 1
ATOM 917 C CA . LEU A 1 123 ? 17.126 22.512 18.213 1.00 12.95 120 LEU A CA 1
ATOM 918 C C . LEU A 1 123 ? 18.424 22.623 17.396 1.00 13.25 120 LEU A C 1
ATOM 919 O O . LEU A 1 123 ? 18.793 21.683 16.686 1.00 13.21 120 LEU A O 1
ATOM 924 N N . ALA A 1 124 ? 19.115 23.765 17.503 1.00 13.07 121 ALA A N 1
ATOM 925 C CA . ALA A 1 124 ? 20.295 24.037 16.670 1.00 13.38 121 ALA A CA 1
ATOM 926 C C . ALA A 1 124 ? 21.348 22.904 16.570 1.00 13.01 121 ALA A C 1
ATOM 927 O O . ALA A 1 124 ? 21.700 22.507 15.462 1.00 13.13 121 ALA A O 1
ATOM 929 N N . PRO A 1 125 ? 21.841 22.372 17.707 1.00 12.31 122 PRO A N 1
ATOM 930 C CA . PRO A 1 125 ? 22.851 21.314 17.565 1.00 12.57 122 PRO A CA 1
ATOM 931 C C . PRO A 1 125 ? 22.295 20.048 16.932 1.00 12.47 122 PRO A C 1
ATOM 932 O O . PRO A 1 125 ? 23.046 19.260 16.383 1.00 13.24 122 PRO A O 1
ATOM 936 N N . TRP A 1 126 ? 20.976 19.847 17.000 1.00 12.22 123 TRP A N 1
ATOM 937 C CA . TRP A 1 126 ? 20.416 18.641 16.405 1.00 12.45 123 TRP A CA 1
ATOM 938 C C . TRP A 1 126 ? 20.515 18.671 14.909 1.00 12.71 123 TRP A C 1
ATOM 939 O O . TRP A 1 126 ? 20.653 17.620 14.289 1.00 13.52 123 TRP A O 1
ATOM 950 N N . LEU A 1 127 ? 20.437 19.864 14.326 1.00 13.70 124 LEU A N 1
ATOM 951 C CA . LEU A 1 127 ? 20.605 20.013 12.871 1.00 14.49 124 LEU A CA 1
ATOM 952 C C . LEU A 1 127 ? 21.947 19.460 12.421 1.00 15.00 124 LEU A C 1
ATOM 953 O O . LEU A 1 127 ? 22.056 18.915 11.313 1.00 15.67 124 LEU A O 1
ATOM 958 N N . SER A 1 128 ? 22.958 19.594 13.278 1.00 15.07 125 SER A N 1
ATOM 959 C CA . SER A 1 128 ? 24.273 19.024 13.035 1.00 15.83 125 SER A CA 1
ATOM 960 C C . SER A 1 128 ? 24.231 17.508 13.185 1.00 15.72 125 SER A C 1
ATOM 961 O O . SER A 1 128 ? 24.579 16.770 12.260 1.00 16.99 125 SER A O 1
ATOM 964 N N . ILE A 1 129 ? 23.827 17.051 14.369 1.00 15.31 126 ILE A N 1
ATOM 965 C CA . ILE A 1 129 ? 23.783 15.628 14.716 1.00 16.43 126 ILE A CA 1
ATOM 966 C C . ILE A 1 129 ? 22.998 14.752 13.725 1.00 16.15 126 ILE A C 1
ATOM 967 O O . ILE A 1 129 ? 23.462 13.666 13.353 1.00 16.65 126 ILE A O 1
ATOM 972 N N . ILE A 1 130 ? 21.807 15.189 13.328 1.00 16.21 127 ILE A N 1
ATOM 973 C CA . ILE A 1 130 ? 20.996 14.369 12.422 1.00 16.74 127 ILE A CA 1
ATOM 974 C C . ILE A 1 130 ? 21.587 14.250 11.012 1.00 17.32 127 ILE A C 1
ATOM 975 O O . ILE A 1 130 ? 21.151 13.409 10.228 1.00 17.83 127 ILE A O 1
ATOM 980 N N . LYS A 1 131 ? 22.569 15.091 10.702 1.00 17.83 128 LYS A N 1
ATOM 981 C CA . LYS A 1 131 ? 23.268 15.017 9.402 1.00 19.09 128 LYS A CA 1
ATOM 982 C C . LYS A 1 131 ? 24.641 14.332 9.472 1.00 19.86 128 LYS A C 1
ATOM 983 O O . LYS A 1 131 ? 25.358 14.239 8.460 1.00 21.07 128 LYS A O 1
ATOM 989 N N . ASP A 1 132 ? 24.997 13.820 10.646 1.00 18.40 129 ASP A N 1
ATOM 990 C CA . ASP A 1 132 ? 26.243 13.091 10.829 1.00 19.41 129 ASP A CA 1
ATOM 991 C C . ASP A 1 132 ? 26.007 11.615 10.497 1.00 19.90 129 ASP A C 1
ATOM 992 O O . ASP A 1 132 ? 25.195 10.963 11.140 1.00 18.93 129 ASP A O 1
ATOM 997 N N . PRO A 1 133 ? 26.722 11.069 9.497 1.00 19.88 130 PRO A N 1
ATOM 998 C CA . PRO A 1 133 ? 26.536 9.642 9.187 1.00 20.79 130 PRO A CA 1
ATOM 999 C C . PRO A 1 133 ? 26.803 8.714 10.374 1.00 20.99 130 PRO A C 1
ATOM 1000 O O . PRO A 1 133 ? 26.174 7.656 10.483 1.00 21.15 130 PRO A O 1
ATOM 1004 N N . GLU A 1 134 ? 27.722 9.110 11.251 1.00 20.35 131 GLU A N 1
ATOM 1005 C CA . GLU A 1 134 ? 28.116 8.304 12.404 1.00 21.40 131 GLU A CA 1
ATOM 1006 C C . GLU A 1 134 ? 26.960 8.119 13.394 1.00 19.56 131 GLU A C 1
ATOM 1007 O O . GLU A 1 134 ? 26.894 7.108 14.089 1.00 19.12 131 GLU A O 1
ATOM 1013 N N . THR A 1 135 ? 26.044 9.088 13.423 1.00 18.40 132 THR A N 1
ATOM 1014 C CA . THR A 1 135 ? 24.877 9.020 14.302 1.00 18.19 132 THR A CA 1
ATOM 1015 C C . THR A 1 135 ? 24.083 7.755 13.986 1.00 18.24 132 THR A C 1
ATOM 1016 O O . THR A 1 135 ? 23.667 7.021 14.890 1.00 18.29 132 THR A O 1
ATOM 1020 N N . TYR A 1 136 ? 23.923 7.485 12.694 1.00 18.72 133 TYR A N 1
ATOM 1021 C CA . TYR A 1 136 ? 23.137 6.340 12.251 1.00 19.10 133 TYR A CA 1
ATOM 1022 C C . TYR A 1 136 ? 23.898 5.024 12.299 1.00 19.80 133 TYR A C 1
ATOM 1023 O O . TYR A 1 136 ? 23.289 3.972 12.410 1.00 21.12 133 TYR A O 1
ATOM 1032 N N . GLU A 1 137 ? 25.227 5.080 12.245 1.00 20.23 134 GLU A N 1
ATOM 1033 C CA . GLU A 1 137 ? 26.031 3.879 12.429 1.00 21.93 134 GLU A CA 1
ATOM 1034 C C . GLU A 1 137 ? 25.896 3.344 13.846 1.00 21.49 134 GLU A C 1
ATOM 1035 O O . GLU A 1 137 ? 25.997 2.140 14.074 1.00 22.62 134 GLU A O 1
ATOM 1041 N N . ARG A 1 138 ? 25.645 4.252 14.786 1.00 20.89 135 ARG A N 1
ATOM 1042 C CA . ARG A 1 138 ? 25.663 3.935 16.204 1.00 20.61 135 ARG A CA 1
ATOM 1043 C C . ARG A 1 138 ? 24.290 3.669 16.817 1.00 18.96 135 ARG A C 1
ATOM 1044 O O . ARG A 1 138 ? 24.205 3.033 17.875 1.00 19.16 135 ARG A O 1
ATOM 1052 N N . PHE A 1 139 ? 23.237 4.135 16.151 1.00 18.52 136 PHE A N 1
ATOM 1053 C CA . PHE A 1 139 ? 21.883 4.042 16.703 1.00 17.61 136 PHE A CA 1
ATOM 1054 C C . PHE A 1 139 ? 20.851 3.524 15.721 1.00 18.42 136 PHE A C 1
ATOM 1055 O O . PHE A 1 139 ? 20.892 3.822 14.526 1.00 18.29 136 PHE A O 1
ATOM 1063 N N . ASP A 1 140 ? 19.928 2.745 16.277 1.00 18.15 137 ASP A N 1
ATOM 1064 C CA A ASP A 1 140 ? 18.805 2.180 15.531 0.50 18.66 137 ASP A CA 1
ATOM 1065 C CA B ASP A 1 140 ? 18.806 2.163 15.554 0.50 18.86 137 ASP A CA 1
ATOM 1066 C C . ASP A 1 140 ? 17.713 3.197 15.244 1.00 18.40 137 ASP A C 1
ATOM 1067 O O . ASP A 1 140 ? 17.085 3.148 14.198 1.00 18.48 137 ASP A O 1
ATOM 1076 N N . LYS A 1 141 ? 17.472 4.108 16.189 1.00 17.30 138 LYS A N 1
ATOM 1077 C CA . LYS A 1 141 ? 16.448 5.153 16.030 1.00 16.87 138 LYS A CA 1
ATOM 1078 C C . LYS A 1 141 ? 17.030 6.435 16.572 1.00 15.98 138 LYS A C 1
ATOM 1079 O O . LYS A 1 141 ? 17.763 6.422 17.563 1.00 15.70 138 LYS A O 1
ATOM 1085 N N . VAL A 1 142 ? 16.706 7.532 15.903 1.00 14.98 139 VAL A N 1
ATOM 1086 C CA . VAL A 1 142 ? 17.101 8.866 16.328 1.00 14.81 139 VAL A CA 1
ATOM 1087 C C . VAL A 1 142 ? 15.806 9.659 16.431 1.00 14.85 139 VAL A C 1
ATOM 1088 O O . VAL A 1 142 ? 15.082 9.838 15.436 1.00 15.24 139 VAL A O 1
ATOM 1092 N N . ILE A 1 143 ? 15.499 10.122 17.644 1.00 14.34 140 ILE A N 1
ATOM 1093 C CA . ILE A 1 143 ? 14.254 10.834 17.906 1.00 14.13 140 ILE A CA 1
ATOM 1094 C C . ILE A 1 143 ? 14.609 12.312 17.970 1.00 14.01 140 ILE A C 1
ATOM 1095 O O . ILE A 1 143 ? 15.298 12.752 18.894 1.00 13.96 140 ILE A O 1
ATOM 1100 N N . LEU A 1 144 ? 14.160 13.057 16.969 1.00 13.28 141 LEU A N 1
ATOM 1101 C CA . LEU A 1 144 ? 14.416 14.484 16.860 1.00 13.89 141 LEU A CA 1
ATOM 1102 C C . LEU A 1 144 ? 13.246 15.226 17.460 1.00 14.51 141 LEU A C 1
ATOM 1103 O O . LEU A 1 144 ? 12.135 15.136 16.932 1.00 14.30 141 LEU A O 1
ATOM 1108 N N . THR A 1 145 ? 13.472 15.954 18.552 1.00 14.56 142 THR A N 1
ATOM 1109 C CA . THR A 1 145 ? 12.400 16.778 19.130 1.00 14.10 142 THR A CA 1
ATOM 1110 C C . THR A 1 145 ? 12.672 18.270 19.015 1.00 14.25 142 THR A C 1
ATOM 1111 O O . THR A 1 145 ? 13.832 18.699 18.979 1.00 14.08 142 THR A O 1
ATOM 1115 N N . GLN A 1 146 ? 11.605 19.057 18.994 1.00 14.82 143 GLN A N 1
ATOM 1116 C CA . GLN A 1 146 ? 11.676 20.467 19.349 1.00 14.54 143 GLN A CA 1
ATOM 1117 C C . GLN A 1 146 ? 10.458 20.792 20.191 1.00 14.61 143 GLN A C 1
ATOM 1118 O O . GLN A 1 146 ? 9.328 20.622 19.738 1.00 15.02 143 GLN A O 1
ATOM 1124 N N . GLY A 1 147 ? 10.687 21.254 21.412 1.00 14.83 144 GLY A N 1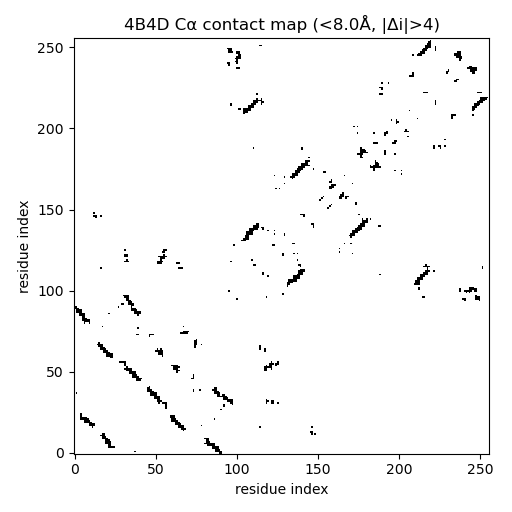
ATOM 1125 C CA . GLY A 1 147 ? 9.591 21.770 22.245 1.00 14.65 144 GLY A CA 1
ATOM 1126 C C . GLY A 1 147 ? 9.550 23.276 22.106 1.00 15.04 144 GLY A C 1
ATOM 1127 O O . GLY A 1 147 ? 10.568 23.943 22.246 1.00 15.83 144 GLY A O 1
ATOM 1128 N N . VAL A 1 148 ? 8.371 23.807 21.794 1.00 14.19 145 VAL A N 1
ATOM 1129 C CA . VAL A 1 148 ? 8.157 25.235 21.615 1.00 14.64 145 VAL A CA 1
ATOM 1130 C C . VAL A 1 148 ? 6.841 25.637 22.285 1.00 14.94 145 VAL A C 1
ATOM 1131 O O . VAL A 1 148 ? 6.107 24.780 22.768 1.00 15.13 145 VAL A O 1
ATOM 1135 N N . ARG A 1 149 ? 6.558 26.933 22.312 1.00 15.46 146 ARG A N 1
ATOM 1136 C CA . ARG A 1 149 ? 5.322 27.413 22.938 1.00 15.99 146 ARG A CA 1
ATOM 1137 C C . ARG A 1 149 ? 4.082 27.251 22.056 1.00 16.80 146 ARG A C 1
ATOM 1138 O O . ARG A 1 149 ? 3.054 26.762 22.517 1.00 16.51 146 ARG A O 1
ATOM 1146 N N . PHE A 1 150 ? 4.179 27.665 20.799 1.00 16.68 147 PHE A N 1
ATOM 1147 C CA . PHE A 1 150 ? 3.033 27.605 19.882 1.00 17.82 147 PHE A CA 1
ATOM 1148 C C . PHE A 1 150 ? 3.376 26.822 18.631 1.00 18.37 147 PHE A C 1
ATOM 1149 O O . PHE A 1 150 ? 4.540 26.712 18.264 1.00 17.87 147 PHE A O 1
ATOM 1157 N N . VAL A 1 151 ? 2.357 26.297 17.956 1.00 18.59 148 VAL A N 1
ATOM 1158 C CA . VAL A 1 151 ? 2.581 25.525 16.729 1.00 19.07 148 VAL A CA 1
ATOM 1159 C C . VAL A 1 151 ? 3.389 26.343 15.715 1.00 18.96 148 VAL A C 1
ATOM 1160 O O . VAL A 1 151 ? 4.299 25.819 15.063 1.00 19.37 148 VAL A O 1
ATOM 1164 N N . GLN A 1 152 ? 3.082 27.635 15.615 1.00 20.22 149 GLN A N 1
ATOM 1165 C CA . GLN A 1 152 ? 3.753 28.516 14.657 1.00 21.92 149 GLN A CA 1
ATOM 1166 C C . GLN A 1 152 ? 5.240 28.746 14.941 1.00 21.04 149 GLN A C 1
ATOM 1167 O O . GLN A 1 152 ? 5.952 29.261 14.076 1.00 20.99 149 GLN A O 1
ATOM 1173 N N . ASP A 1 153 ? 5.695 28.338 16.131 1.00 19.17 150 ASP A N 1
ATOM 1174 C CA . ASP A 1 153 ? 7.089 28.495 16.547 1.00 18.94 150 ASP A CA 1
ATOM 1175 C C . ASP A 1 153 ? 7.990 27.365 16.080 1.00 18.36 150 ASP A C 1
ATOM 1176 O O . ASP A 1 153 ? 9.218 27.503 16.118 1.00 19.20 150 ASP A O 1
ATOM 1181 N N . LEU A 1 154 ? 7.403 26.239 15.688 1.00 17.49 151 LEU A N 1
ATOM 1182 C CA . LEU A 1 154 ? 8.189 25.098 15.227 1.00 17.10 151 LEU A CA 1
ATOM 1183 C C . LEU A 1 154 ? 9.027 25.518 14.034 1.00 17.56 151 LEU A C 1
ATOM 1184 O O . LEU A 1 154 ? 8.504 26.009 13.048 1.00 19.90 151 LEU A O 1
ATOM 1189 N N . ALA A 1 155 ? 10.339 25.345 14.148 1.00 17.30 152 ALA A N 1
ATOM 1190 C CA . ALA A 1 155 ? 11.260 25.711 13.083 1.00 17.31 152 ALA A CA 1
ATOM 1191 C C . ALA A 1 155 ? 11.644 24.487 12.270 1.00 16.82 152 ALA A C 1
ATOM 1192 O O . ALA A 1 155 ? 11.693 23.373 12.796 1.00 16.59 152 ALA A O 1
ATOM 1194 N N . TYR A 1 156 ? 11.908 24.705 10.984 1.00 17.36 153 TYR A N 1
ATOM 1195 C CA . TYR A 1 156 ? 12.377 23.652 10.081 1.00 18.65 153 TYR A CA 1
ATOM 1196 C C . TYR A 1 156 ? 11.371 22.510 9.895 1.00 18.57 153 TYR A C 1
ATOM 1197 O O . TYR A 1 156 ? 11.761 21.387 9.572 1.00 18.57 153 TYR A O 1
ATOM 1206 N N . ARG A 1 157 ? 10.083 22.785 10.098 1.00 19.88 154 ARG A N 1
ATOM 1207 C CA . ARG A 1 157 ? 9.092 21.718 10.107 1.00 20.56 154 ARG A CA 1
ATOM 1208 C C . ARG A 1 157 ? 8.962 20.995 8.758 1.00 21.17 154 ARG A C 1
ATOM 1209 O O . ARG A 1 157 ? 8.984 19.757 8.711 1.00 20.98 154 ARG A O 1
ATOM 1217 N N . ASP A 1 158 ? 8.840 21.761 7.676 1.00 22.41 155 ASP A N 1
ATOM 1218 C CA . ASP A 1 158 ? 8.797 21.181 6.327 1.00 24.45 155 ASP A CA 1
ATOM 1219 C C . ASP A 1 158 ? 10.063 20.397 5.996 1.00 24.32 155 ASP A C 1
ATOM 1220 O O . ASP A 1 158 ? 10.005 19.322 5.390 1.00 23.60 155 ASP A O 1
ATOM 1225 N N . TYR A 1 159 ? 11.203 20.944 6.400 1.00 23.44 156 TYR A N 1
ATOM 1226 C CA . TYR A 1 159 ? 12.479 20.267 6.242 1.00 23.23 156 TYR A CA 1
ATOM 1227 C C . TYR A 1 159 ? 12.437 18.883 6.875 1.00 22.99 156 TYR A C 1
ATOM 1228 O O . TYR A 1 159 ? 12.720 17.886 6.216 1.00 22.79 156 TYR A O 1
ATOM 1237 N N . PHE A 1 160 ? 12.051 18.825 8.151 1.00 21.14 157 PHE A N 1
ATOM 1238 C CA . PHE A 1 160 ? 12.037 17.561 8.876 1.00 20.69 157 PHE A CA 1
ATOM 1239 C C . PHE A 1 160 ? 10.994 16.574 8.355 1.00 21.17 157 PHE A C 1
ATOM 1240 O O . PHE A 1 160 ? 11.273 15.378 8.244 1.00 21.89 157 PHE A O 1
ATOM 1248 N N . GLU A 1 161 ? 9.799 17.080 8.049 1.00 22.53 158 GLU A N 1
ATOM 1249 C CA . GLU A 1 161 ? 8.663 16.233 7.675 1.00 24.33 158 GLU A CA 1
ATOM 1250 C C . GLU A 1 161 ? 8.674 15.793 6.212 1.00 25.44 158 GLU A C 1
ATOM 1251 O O . GLU A 1 161 ? 8.217 14.692 5.898 1.00 24.53 158 GLU A O 1
ATOM 1257 N N . ARG A 1 162 ? 9.196 16.644 5.334 1.00 27.41 159 ARG A N 1
ATOM 1258 C CA . ARG A 1 162 ? 9.120 16.407 3.889 1.00 30.63 159 ARG A CA 1
ATOM 1259 C C . ARG A 1 162 ? 10.467 16.297 3.176 1.00 31.25 159 ARG A C 1
ATOM 1260 O O . ARG A 1 162 ? 10.692 15.358 2.406 1.00 32.07 159 ARG A O 1
ATOM 1268 N N . GLU A 1 163 ? 11.355 17.257 3.418 1.00 31.63 160 GLU A N 1
ATOM 1269 C CA . GLU A 1 163 ? 12.574 17.386 2.612 1.00 32.38 160 GLU A CA 1
ATOM 1270 C C . GLU A 1 163 ? 13.669 16.398 2.999 1.00 33.17 160 GLU A C 1
ATOM 1271 O O . GLU A 1 163 ? 14.270 15.752 2.137 1.00 30.83 160 GLU A O 1
ATOM 1277 N N . LEU A 1 164 ? 13.925 16.287 4.298 1.00 32.71 161 LEU A N 1
ATOM 1278 C CA . LEU A 1 164 ? 15.001 15.446 4.811 1.00 33.91 161 LEU A CA 1
ATOM 1279 C C . LEU A 1 164 ? 14.827 13.954 4.475 1.00 35.08 161 LEU A C 1
ATOM 1280 O O . LEU A 1 164 ? 15.818 13.287 4.160 1.00 35.49 161 LEU A O 1
ATOM 1285 N N . PRO A 1 165 ? 13.579 13.428 4.515 1.00 37.04 162 PRO A N 1
ATOM 1286 C CA . PRO A 1 165 ? 13.361 12.052 4.032 1.00 39.09 162 PRO A CA 1
ATOM 1287 C C . PRO A 1 165 ? 13.649 11.844 2.534 1.00 40.77 162 PRO A C 1
ATOM 1288 O O . PRO A 1 165 ? 13.613 10.707 2.059 1.00 42.00 162 PRO A O 1
ATOM 1292 N N . GLN A 1 166 ? 13.919 12.933 1.814 1.00 42.47 163 GLN A N 1
ATOM 1293 C CA . GLN A 1 166 ? 14.284 12.895 0.391 1.00 43.27 163 GLN A CA 1
ATOM 1294 C C . GLN A 1 166 ? 15.736 13.289 0.128 1.00 43.14 163 GLN A C 1
ATOM 1295 O O . GLN A 1 166 ? 16.135 13.425 -1.029 1.00 43.93 163 GLN A O 1
ATOM 1301 N N . HIS A 1 167 ? 16.516 13.481 1.190 1.00 43.67 164 HIS A N 1
ATOM 1302 C CA . HIS A 1 167 ? 17.925 13.870 1.074 1.00 44.30 164 HIS A CA 1
ATOM 1303 C C . HIS A 1 167 ? 18.627 12.923 0.144 1.00 44.93 164 HIS A C 1
ATOM 1304 O O . HIS A 1 167 ? 18.902 11.776 0.506 1.00 42.53 164 HIS A O 1
ATOM 1311 N N . GLU A 1 168 ? 18.901 13.390 -1.074 1.00 45.80 165 GLU A N 1
ATOM 1312 C CA . GLU A 1 168 ? 19.542 12.579 -2.120 1.00 47.66 165 GLU A CA 1
ATOM 1313 C C . GLU A 1 168 ? 20.553 11.553 -1.570 1.00 48.13 165 GLU A C 1
ATOM 1314 O O . GLU A 1 168 ? 20.753 10.491 -2.164 1.00 49.84 165 GLU A O 1
ATOM 1320 N N . PHE A 1 169 ? 21.155 11.861 -0.421 1.00 48.92 166 PHE A N 1
ATOM 1321 C CA . PHE A 1 169 ? 22.184 11.009 0.168 1.00 51.06 166 PHE A CA 1
ATOM 1322 C C . PHE A 1 169 ? 21.879 10.389 1.532 1.00 50.04 166 PHE A C 1
ATOM 1323 O O . PHE A 1 169 ? 22.327 9.276 1.818 1.00 49.61 166 PHE A O 1
ATOM 1331 N N . LEU A 1 170 ? 21.157 11.113 2.383 1.00 48.40 167 LEU A N 1
ATOM 1332 C CA . LEU A 1 17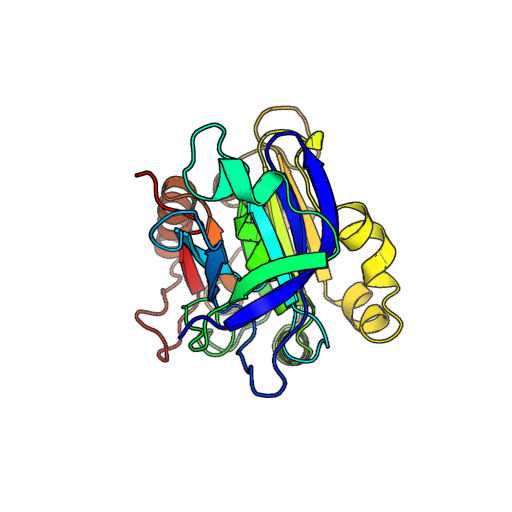0 ? 20.841 10.612 3.720 1.00 46.31 167 LEU A CA 1
ATOM 1333 C C . LEU A 1 170 ? 19.436 10.013 3.798 1.00 45.17 167 LEU A C 1
ATOM 1334 O O . LEU A 1 170 ? 19.126 9.278 4.737 1.00 44.25 167 LEU A O 1
ATOM 1339 N N . GLY A 1 171 ? 18.615 10.310 2.792 1.00 45.39 168 GLY A N 1
ATOM 1340 C CA . GLY A 1 171 ? 17.179 9.992 2.769 1.00 46.16 168 GLY A CA 1
ATOM 1341 C C . GLY A 1 171 ? 16.701 8.586 3.104 1.00 47.57 168 GLY A C 1
ATOM 1342 O O . GLY A 1 171 ? 15.780 8.423 3.910 1.00 46.85 168 GLY A O 1
ATOM 1343 N N . ASP A 1 172 ? 17.302 7.576 2.476 1.00 47.55 169 ASP A N 1
ATOM 1344 C CA . ASP A 1 172 ? 16.896 6.176 2.680 1.00 45.97 169 ASP A CA 1
ATOM 1345 C C . ASP A 1 172 ? 17.035 5.772 4.146 1.00 43.74 169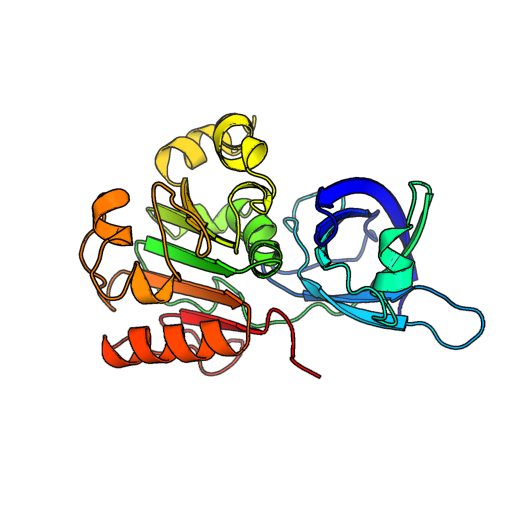 ASP A C 1
ATOM 1346 O O . ASP A 1 172 ? 16.142 5.151 4.733 1.00 43.43 169 ASP A O 1
ATOM 1351 N N . LEU A 1 173 ? 18.173 6.147 4.714 1.00 40.73 170 LEU A N 1
ATOM 1352 C CA . LEU A 1 173 ? 18.497 5.925 6.112 1.00 37.18 170 LEU A CA 1
ATOM 1353 C C . LEU A 1 173 ? 17.562 6.684 7.058 1.00 35.36 170 LEU A C 1
ATOM 1354 O O . LEU A 1 173 ? 17.164 6.160 8.101 1.00 31.35 170 LEU A O 1
ATOM 1359 N N . LEU A 1 174 ? 17.215 7.913 6.684 1.00 32.95 171 LEU A N 1
ATOM 1360 C CA . LEU A 1 174 ? 16.402 8.783 7.533 1.00 30.76 171 LEU A CA 1
ATOM 1361 C C . LEU A 1 174 ? 14.959 8.321 7.638 1.00 30.14 171 LEU A C 1
ATOM 1362 O O . LEU A 1 174 ? 14.367 8.393 8.714 1.00 28.87 171 LEU A O 1
ATOM 1367 N N . ARG A 1 175 ? 14.394 7.839 6.532 1.00 28.41 172 ARG A N 1
ATOM 1368 C CA . ARG A 1 175 ? 13.043 7.280 6.566 1.00 30.27 172 ARG A CA 1
ATOM 1369 C C . ARG A 1 175 ? 12.979 6.099 7.533 1.00 28.43 172 ARG A C 1
ATOM 1370 O O . ARG A 1 175 ? 11.962 5.878 8.179 1.00 29.22 172 ARG A O 1
ATOM 1378 N N . GLU A 1 176 ? 14.085 5.367 7.645 1.00 27.31 173 GLU A N 1
ATOM 1379 C CA . GLU A 1 176 ? 14.163 4.180 8.491 1.00 26.44 173 GLU A CA 1
ATOM 1380 C C . GLU A 1 176 ? 14.383 4.506 9.975 1.00 24.06 173 GLU A C 1
ATOM 1381 O O . GLU A 1 176 ? 13.828 3.841 10.853 1.00 24.13 173 GLU A O 1
ATOM 1387 N N . LYS A 1 177 ? 15.193 5.527 10.243 1.00 20.81 174 LYS A N 1
ATOM 1388 C CA . LYS A 1 177 ? 15.732 5.754 11.585 1.00 18.63 174 LYS A CA 1
ATOM 1389 C C . LYS A 1 177 ? 15.318 7.054 12.259 1.00 17.40 174 LYS A C 1
ATOM 1390 O O . LYS A 1 177 ? 15.228 7.098 13.492 1.00 17.82 174 LYS A O 1
ATOM 1396 N N . LEU A 1 178 ? 15.061 8.094 11.467 1.00 16.60 175 LEU A N 1
ATOM 1397 C CA . LEU A 1 178 ? 14.766 9.426 12.019 1.00 17.08 175 LEU A CA 1
ATOM 1398 C C . LEU A 1 178 ? 13.292 9.619 12.333 1.00 16.99 175 LEU A C 1
ATOM 1399 O O . LEU A 1 178 ? 12.447 9.580 11.437 1.00 18.48 175 LEU A O 1
ATOM 1404 N N . LEU A 1 179 ? 12.992 9.860 13.609 1.00 16.91 176 LEU A N 1
ATOM 1405 C CA . LEU A 1 179 ? 11.622 10.116 14.046 1.00 16.75 176 LEU A CA 1
ATOM 1406 C C . LEU A 1 179 ? 11.486 11.539 14.576 1.00 17.12 176 LEU A C 1
ATOM 1407 O O . LEU A 1 179 ? 12.160 11.921 15.538 1.00 18.49 176 LEU A O 1
ATOM 1412 N N . TYR A 1 180 ? 10.597 12.309 13.964 1.00 15.87 177 TYR A N 1
ATOM 1413 C CA . TYR A 1 180 ? 10.372 13.703 14.361 1.00 15.70 177 TYR A CA 1
ATOM 1414 C C . TYR A 1 180 ? 9.220 13.804 15.340 1.00 15.69 177 TYR A C 1
ATOM 1415 O O . TYR A 1 180 ? 8.104 13.339 15.062 1.00 16.57 177 TYR A O 1
ATOM 1424 N N . TYR A 1 181 ? 9.490 14.433 16.479 1.00 15.10 178 TYR A N 1
ATOM 1425 C CA . TYR A 1 181 ? 8.531 14.559 17.561 1.00 14.60 178 TYR A CA 1
ATOM 1426 C C . TYR A 1 181 ? 8.469 16.026 18.009 1.00 14.64 178 TYR A C 1
ATOM 1427 O O . TYR A 1 181 ? 9.157 16.427 18.952 1.00 13.88 178 TYR A O 1
ATOM 1436 N N . PRO A 1 182 ? 7.633 16.834 17.346 1.00 14.46 179 PRO A N 1
ATOM 1437 C CA . PRO A 1 182 ? 7.420 18.205 17.810 1.00 14.75 179 PRO A CA 1
ATOM 1438 C C . PRO A 1 182 ? 6.552 18.238 19.067 1.00 15.29 179 PRO A C 1
ATOM 1439 O O . PRO A 1 182 ? 5.647 17.406 19.222 1.00 14.83 179 PRO A O 1
ATOM 1443 N N . ALA A 1 183 ? 6.829 19.179 19.961 1.00 14.91 180 ALA A N 1
ATOM 1444 C CA . ALA A 1 183 ? 6.002 19.347 21.161 1.00 15.24 180 ALA A CA 1
ATOM 1445 C C . ALA A 1 183 ? 5.689 20.819 21.353 1.00 15.39 180 ALA A C 1
ATOM 1446 O O . ALA A 1 183 ? 6.544 21.677 21.122 1.00 15.95 180 ALA A O 1
ATOM 1448 N N . VAL A 1 184 ? 4.463 21.096 21.790 1.00 14.53 181 VAL A N 1
ATOM 1449 C CA . VAL A 1 184 ? 3.933 22.456 21.932 1.00 15.19 181 VAL A CA 1
ATOM 1450 C C . VAL A 1 184 ? 3.267 22.579 23.300 1.00 15.88 181 VAL A C 1
ATOM 1451 O O . VAL A 1 184 ? 2.520 21.689 23.713 1.00 15.81 181 VAL A O 1
ATOM 1455 N N . THR A 1 185 ? 3.531 23.672 24.008 1.00 16.39 182 THR A N 1
ATOM 1456 C CA . THR A 1 185 ? 2.994 23.812 25.361 1.00 17.77 182 THR A CA 1
ATOM 1457 C C . THR A 1 185 ? 1.692 24.605 25.428 1.00 17.88 182 THR A C 1
ATOM 1458 O O . THR A 1 185 ? 0.774 24.203 26.138 1.00 18.22 182 THR A O 1
ATOM 1462 N N . ARG A 1 186 ? 1.609 25.714 24.688 1.00 18.03 183 ARG A N 1
ATOM 1463 C CA . ARG A 1 186 ? 0.620 26.764 24.992 1.00 17.98 183 ARG A CA 1
ATOM 1464 C C . ARG A 1 186 ?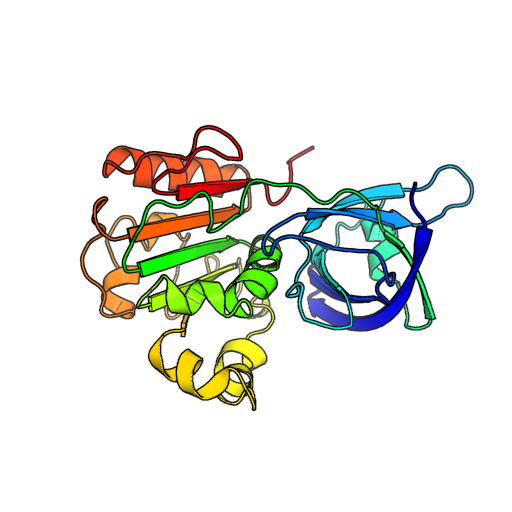 -0.705 26.655 24.253 1.00 18.24 183 ARG A C 1
ATOM 1465 O O . ARG A 1 186 ? -1.593 27.484 24.457 1.00 19.26 183 ARG A O 1
ATOM 1473 N N . GLU A 1 187 ? -0.845 25.633 23.411 1.00 18.34 184 GLU A N 1
ATOM 1474 C CA . GLU A 1 187 ? -2.109 25.382 22.714 1.00 18.11 184 GLU A CA 1
ATOM 1475 C C . GLU A 1 187 ? -2.258 23.896 22.417 1.00 17.77 184 GLU A C 1
ATOM 1476 O O . GLU A 1 187 ? -1.301 23.136 22.508 1.00 17.28 184 GLU A O 1
ATOM 1482 N N . THR A 1 188 ? -3.468 23.470 22.065 1.00 17.76 185 THR A N 1
ATOM 1483 C CA . THR A 1 188 ? -3.693 22.066 21.737 1.00 18.93 185 THR A CA 1
ATOM 1484 C C . THR A 1 188 ? -2.868 21.639 20.517 1.00 18.48 185 THR A C 1
ATOM 1485 O O . THR A 1 188 ? -2.655 22.417 19.585 1.00 18.84 185 THR A O 1
ATOM 1489 N N . PHE A 1 189 ? -2.415 20.392 20.551 1.00 18.51 186 PHE A N 1
ATOM 1490 C CA . PHE A 1 189 ? -1.495 19.862 19.550 1.00 17.42 186 PHE A CA 1
ATOM 1491 C C . PHE A 1 189 ? -1.396 18.361 19.776 1.00 17.32 186 PHE A C 1
ATOM 1492 O O . PHE A 1 189 ? -1.692 17.866 20.865 1.00 17.91 186 PHE A O 1
ATOM 1500 N N . ALA A 1 190 ? -0.973 17.634 18.747 1.00 18.13 187 ALA A N 1
ATOM 1501 C CA . ALA A 1 190 ? -0.811 16.194 18.857 1.00 18.61 187 ALA A CA 1
ATOM 1502 C C . ALA A 1 190 ? -0.024 15.811 20.112 1.00 18.39 187 ALA A C 1
ATOM 1503 O O . ALA A 1 190 ? -0.403 14.887 20.832 1.00 18.80 187 ALA A O 1
ATOM 1505 N N . ASN A 1 191 ? 1.071 16.534 20.357 1.00 18.47 188 ASN A N 1
ATOM 1506 C CA . ASN A 1 191 ? 1.919 16.330 21.519 1.00 17.63 188 ASN A CA 1
ATOM 1507 C C . ASN A 1 191 ? 1.976 17.596 22.356 1.00 17.77 188 ASN A C 1
ATOM 1508 O O . ASN A 1 191 ? 2.807 18.476 22.119 1.00 17.39 188 ASN A O 1
ATOM 1513 N N . GLN A 1 192 ? 1.072 17.690 23.328 1.00 17.53 189 GLN A N 1
ATOM 1514 C CA . GLN A 1 192 ? 0.957 18.925 24.084 1.00 17.74 189 GLN A CA 1
ATOM 1515 C C . GLN A 1 192 ? 1.591 18.809 25.447 1.00 17.88 189 GLN A C 1
ATOM 1516 O O . GLN A 1 192 ? 1.165 18.003 26.281 1.00 19.15 189 GLN A O 1
ATOM 1522 N N . GLY A 1 193 ? 2.612 19.628 25.667 1.00 16.67 190 GLY A N 1
ATOM 1523 C CA . GLY A 1 193 ? 3.246 19.718 26.968 1.00 16.72 190 GLY A CA 1
ATOM 1524 C C . GLY A 1 193 ? 4.721 19.997 26.852 1.00 16.59 190 GLY A C 1
ATOM 1525 O O . GLY A 1 193 ? 5.256 20.098 25.751 1.00 16.70 190 GLY A O 1
ATOM 1526 N N . ARG A 1 194 ? 5.356 20.139 28.007 1.00 16.51 191 ARG A N 1
ATOM 1527 C CA . ARG A 1 194 ? 6.813 20.179 28.109 1.00 16.83 191 ARG A CA 1
ATOM 1528 C C . ARG A 1 194 ? 7.331 18.788 27.782 1.00 16.49 191 ARG A C 1
ATOM 1529 O O . ARG A 1 194 ? 6.641 17.790 28.016 1.00 16.56 191 ARG A O 1
ATOM 1537 N N . LEU A 1 195 ? 8.564 18.695 27.283 1.00 15.88 192 LEU A N 1
ATOM 1538 C CA . LEU A 1 195 ? 9.139 17.374 27.031 1.00 15.50 192 LEU A CA 1
ATOM 1539 C C . LEU A 1 195 ? 9.179 16.504 28.285 1.00 15.46 192 LEU A C 1
ATOM 1540 O O . LEU A 1 195 ? 8.935 15.296 28.208 1.00 16.04 192 LEU A O 1
ATOM 1545 N N . THR A 1 196 ? 9.465 17.121 29.438 1.00 16.27 193 THR A N 1
ATOM 1546 C CA . THR A 1 196 ? 9.478 16.408 30.715 1.00 17.06 193 THR A CA 1
ATOM 1547 C C . THR A 1 196 ? 8.123 15.735 30.967 1.00 16.74 193 THR A C 1
ATOM 1548 O O . THR A 1 196 ? 8.079 14.576 31.362 1.00 17.84 193 THR A O 1
ATOM 1552 N N . GLU A 1 197 ? 7.036 16.462 30.719 1.00 17.80 194 GLU A N 1
ATOM 1553 C CA . GLU A 1 197 ? 5.704 15.915 30.972 1.00 17.04 194 GLU A CA 1
ATOM 1554 C C . GLU A 1 197 ? 5.302 14.816 29.991 1.00 16.62 194 GLU A C 1
ATOM 1555 O O . GLU A 1 197 ? 4.678 13.822 30.380 1.00 16.17 194 GLU A O 1
ATOM 1561 N N . LEU A 1 198 ? 5.676 14.989 28.729 1.00 14.90 195 LEU A N 1
ATOM 1562 C CA . LEU A 1 198 ? 5.407 13.979 27.706 1.00 15.47 195 LEU A CA 1
ATOM 1563 C C . LEU A 1 198 ? 6.207 12.689 27.937 1.00 15.96 195 LEU A C 1
ATOM 1564 O O . LEU A 1 198 ? 5.807 11.609 27.500 1.00 16.46 195 LEU A O 1
ATOM 1569 N N . MET A 1 199 ? 7.346 12.805 28.616 1.00 17.01 196 MET A N 1
ATOM 1570 C CA A MET A 1 199 ? 8.133 11.623 28.946 0.50 17.34 196 MET A CA 1
ATOM 1571 C CA B MET A 1 199 ? 8.145 11.638 28.956 0.50 17.08 196 MET A CA 1
ATOM 1572 C C . MET A 1 199 ? 7.751 11.038 30.302 1.00 17.47 196 MET A C 1
ATOM 1573 O O . MET A 1 199 ? 7.803 9.819 30.480 1.00 17.82 196 MET A O 1
ATOM 1582 N N . ALA A 1 200 ? 7.341 11.900 31.239 1.00 18.68 197 ALA A N 1
ATOM 1583 C CA . ALA A 1 200 ? 7.015 11.466 32.602 1.00 19.12 197 ALA A CA 1
ATOM 1584 C C . ALA A 1 200 ? 5.940 10.389 32.628 1.00 19.87 197 ALA A C 1
ATOM 1585 O O . ALA A 1 200 ? 6.009 9.470 33.449 1.00 20.38 197 ALA A O 1
ATOM 1587 N N . ASP A 1 201 ? 4.957 10.498 31.733 1.00 19.75 198 ASP A N 1
ATOM 1588 C CA . ASP A 1 201 ? 3.878 9.521 31.668 1.00 19.91 198 ASP A CA 1
ATOM 1589 C C . ASP A 1 201 ? 3.936 8.677 30.399 1.00 19.34 198 ASP A C 1
ATOM 1590 O O . ASP A 1 201 ? 2.958 8.030 30.027 1.00 20.52 198 ASP A O 1
ATOM 1595 N N . GLY A 1 202 ? 5.087 8.709 29.730 1.00 18.64 199 GLY A N 1
ATOM 1596 C CA . GLY A 1 202 ? 5.347 7.859 28.570 1.00 18.44 199 GLY A CA 1
ATOM 1597 C C . GLY A 1 202 ? 4.580 8.156 27.293 1.00 17.73 199 GLY A C 1
ATOM 1598 O O . GLY A 1 202 ? 4.564 7.332 26.381 1.00 17.77 199 GLY A O 1
ATOM 1599 N N . ARG A 1 203 ? 3.956 9.331 27.200 1.00 16.91 200 ARG A N 1
ATOM 1600 C CA . ARG A 1 203 ? 3.223 9.699 25.978 1.00 16.42 200 ARG A CA 1
ATOM 1601 C C . ARG A 1 203 ? 4.124 9.725 24.748 1.00 16.09 200 ARG A C 1
ATOM 1602 O O . ARG A 1 203 ? 3.733 9.280 23.670 1.00 15.84 200 ARG A O 1
ATOM 1610 N N . MET A 1 204 ? 5.333 10.260 24.925 1.00 15.91 201 MET A N 1
ATOM 1611 C CA . MET A 1 204 ? 6.317 10.340 23.838 1.00 16.15 201 MET A CA 1
ATOM 1612 C C . MET A 1 204 ? 6.636 8.934 23.279 1.00 16.06 201 MET A C 1
ATOM 1613 O O . MET A 1 204 ? 6.602 8.715 22.062 1.00 16.09 201 MET A O 1
ATOM 1618 N N . GLN A 1 205 ? 6.910 7.991 24.176 1.00 16.64 202 GLN A N 1
ATOM 1619 C CA . GLN A 1 205 ? 7.245 6.615 23.776 1.00 17.48 202 GLN A CA 1
ATOM 1620 C C . GLN A 1 205 ? 6.068 5.902 23.115 1.00 18.46 202 GLN A C 1
ATOM 1621 O O . GLN A 1 205 ? 6.251 5.155 22.151 1.00 18.61 202 GLN A O 1
ATOM 1627 N N . GLN A 1 206 ? 4.864 6.138 23.625 1.00 19.00 203 GLN A N 1
ATOM 1628 C CA . GLN A 1 206 ? 3.667 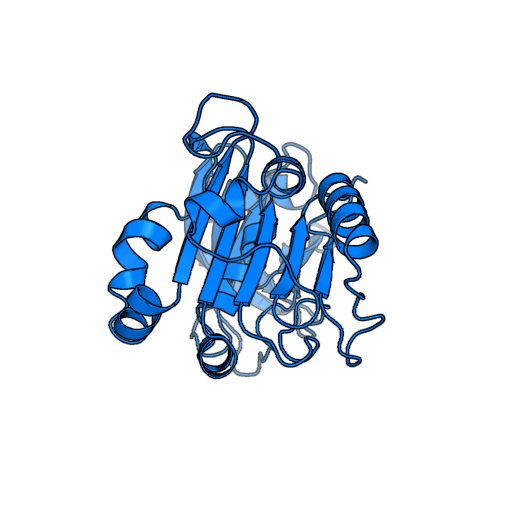5.548 23.023 1.00 20.72 203 GLN A CA 1
ATOM 1629 C C . GLN A 1 206 ? 3.419 6.054 21.595 1.00 19.47 203 GLN A C 1
ATOM 1630 O O . GLN A 1 206 ? 3.164 5.263 20.679 1.00 19.75 203 GLN A O 1
ATOM 1636 N N . THR A 1 207 ? 3.508 7.371 21.406 1.00 18.47 204 THR A N 1
ATOM 1637 C CA . THR A 1 207 ? 3.379 7.991 20.096 1.00 18.55 204 THR A CA 1
ATOM 1638 C C . THR A 1 207 ? 4.397 7.431 19.097 1.00 18.84 204 THR A C 1
ATOM 1639 O O . THR A 1 207 ? 4.052 7.131 17.957 1.00 19.51 204 THR A O 1
ATOM 1643 N N . LEU A 1 208 ? 5.638 7.274 19.545 1.00 19.15 205 LEU A N 1
ATOM 1644 C CA . LEU A 1 208 ? 6.732 6.864 18.662 1.00 20.16 205 LEU A CA 1
ATOM 1645 C C . LEU A 1 208 ? 6.825 5.353 18.465 1.00 20.40 205 LEU A C 1
ATOM 1646 O O . LEU A 1 208 ? 7.579 4.885 17.613 1.00 20.50 205 LEU A O 1
ATOM 1651 N N . GLY A 1 209 ? 6.072 4.599 19.258 1.00 20.33 206 GLY A N 1
ATOM 1652 C CA . GLY A 1 209 ? 6.123 3.129 19.220 1.00 20.19 206 GLY A CA 1
ATOM 1653 C C . GLY A 1 209 ? 7.418 2.563 19.774 1.00 20.83 206 GLY A C 1
ATOM 1654 O O . GLY A 1 209 ? 7.895 1.517 19.324 1.00 21.33 206 GLY A O 1
ATOM 1655 N N . LEU A 1 210 ? 7.986 3.255 20.759 1.00 20.20 207 LEU A N 1
ATOM 1656 C CA . LEU A 1 210 ? 9.214 2.814 21.409 1.00 20.66 207 LEU A CA 1
ATOM 1657 C C . LEU A 1 210 ? 8.966 2.292 22.832 1.00 21.04 207 LEU A C 1
ATOM 1658 O O . LEU A 1 210 ? 7.970 2.657 23.458 1.00 19.98 207 LEU A O 1
ATOM 1663 N N . PRO A 1 211 ? 9.868 1.439 23.354 1.00 20.62 208 PRO A N 1
ATOM 1664 C CA . PRO A 1 211 ? 9.659 0.882 24.688 1.00 21.30 208 PRO A CA 1
ATOM 1665 C C . PRO A 1 211 ? 9.861 1.913 25.788 1.00 22.06 208 PRO A C 1
ATOM 1666 O O . PRO A 1 211 ? 10.426 2.988 25.544 1.00 22.09 208 PRO A O 1
ATOM 1670 N N . THR A 1 212 ? 9.392 1.579 26.990 1.00 22.41 209 THR A N 1
ATOM 1671 C CA . THR A 1 212 ? 9.627 2.369 28.190 1.00 22.68 209 THR A CA 1
ATOM 1672 C C . THR A 1 212 ? 11.126 2.635 28.321 1.00 21.90 209 THR A C 1
ATOM 1673 O O . THR A 1 212 ? 11.944 1.764 28.005 1.00 22.19 209 THR A O 1
ATOM 1677 N N . LEU A 1 213 ? 11.476 3.842 28.760 1.00 21.72 210 LEU A N 1
ATOM 1678 C CA . LEU A 1 213 ? 12.887 4.206 28.917 1.00 21.69 210 LEU A CA 1
ATOM 1679 C C . LEU A 1 213 ? 13.670 3.209 29.760 1.00 22.65 210 LEU A C 1
ATOM 1680 O O . LEU A 1 213 ? 13.191 2.709 30.787 1.00 22.56 210 LEU A O 1
ATOM 1685 N N . ASP A 1 214 ? 14.893 2.949 29.319 1.00 21.78 211 ASP A N 1
ATOM 1686 C CA . ASP A 1 214 ? 15.737 1.916 29.881 1.00 22.53 211 ASP A CA 1
ATOM 1687 C C . ASP A 1 214 ? 17.187 2.380 29.772 1.00 21.74 211 ASP A C 1
ATOM 1688 O O . ASP A 1 214 ? 17.665 2.600 28.659 1.00 19.88 211 ASP A O 1
ATOM 1693 N N . PRO A 1 215 ? 17.878 2.528 30.921 1.00 20.86 212 PRO A N 1
ATOM 1694 C CA . PRO A 1 215 ? 19.286 2.962 30.981 1.00 20.79 212 PRO A CA 1
ATOM 1695 C C . PRO A 1 215 ? 20.229 2.107 30.131 1.00 20.09 212 PRO A C 1
ATOM 1696 O O . PRO A 1 215 ? 21.251 2.610 29.662 1.00 19.94 212 PRO A O 1
ATOM 1700 N N . ALA A 1 216 ? 19.891 0.835 29.899 1.00 19.16 213 ALA A N 1
ATOM 1701 C CA . ALA A 1 216 ? 20.733 0.022 29.029 1.00 18.89 213 ALA A CA 1
ATOM 1702 C C . ALA A 1 216 ? 20.665 0.458 27.560 1.00 18.08 213 ALA A C 1
ATOM 1703 O O . ALA A 1 216 ? 21.639 0.306 26.824 1.00 18.46 213 ALA A O 1
ATOM 1705 N N . ASN A 1 217 ? 19.533 1.025 27.139 1.00 17.75 214 ASN A N 1
ATOM 1706 C CA . ASN A 1 217 ? 19.235 1.173 25.708 1.00 16.65 214 ASN A CA 1
ATOM 1707 C C . ASN A 1 217 ? 19.122 2.594 25.181 1.00 16.29 214 ASN A C 1
ATOM 1708 O O . ASN A 1 217 ? 19.490 2.875 24.033 1.00 15.92 214 ASN A O 1
ATOM 1713 N N . ASP A 1 218 ? 18.581 3.474 26.012 1.00 15.09 215 ASP A N 1
ATOM 1714 C CA . ASP A 1 218 ? 18.256 4.823 25.583 1.00 14.91 215 ASP A CA 1
ATOM 1715 C C . ASP A 1 218 ? 19.316 5.833 25.956 1.00 14.24 215 ASP A C 1
ATOM 1716 O O . ASP A 1 218 ? 19.783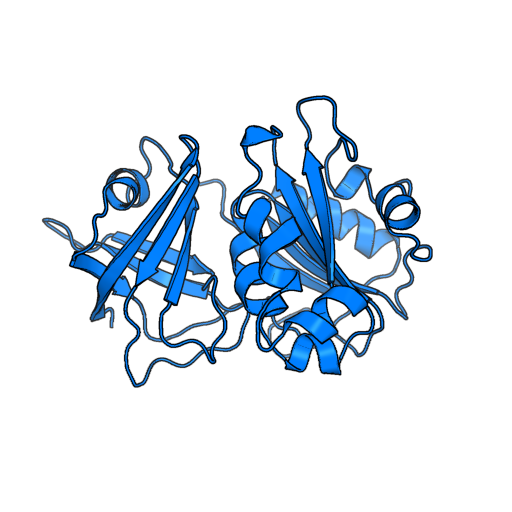 5.863 27.096 1.00 14.32 215 ASP A O 1
ATOM 1721 N N . ARG A 1 219 ? 19.692 6.644 24.969 1.00 13.98 216 ARG A N 1
ATOM 1722 C CA . ARG A 1 219 ? 20.672 7.713 25.165 1.00 13.83 216 ARG A CA 1
ATOM 1723 C C . ARG A 1 219 ? 20.024 9.044 24.855 1.00 13.41 216 ARG A C 1
ATOM 1724 O O . ARG A 1 219 ? 19.120 9.119 24.022 1.00 13.95 216 ARG A O 1
ATOM 1732 N N . PHE A 1 220 ? 20.468 10.090 25.550 1.00 13.02 217 PHE A N 1
ATOM 1733 C CA . PHE A 1 220 ? 19.886 11.424 25.430 1.00 13.22 217 PHE A CA 1
ATOM 1734 C C . PHE A 1 220 ? 20.925 12.492 25.206 1.00 12.96 217 PHE A C 1
ATOM 1735 O O . PHE A 1 220 ? 22.024 12.425 25.752 1.00 12.32 217 PHE A O 1
ATOM 1743 N N . MET A 1 221 ? 20.573 13.468 24.385 1.00 12.36 218 MET A N 1
ATOM 1744 C CA . MET A 1 221 ? 21.307 14.728 24.295 1.00 12.25 218 MET A CA 1
ATOM 1745 C C . MET A 1 221 ? 20.256 15.770 24.598 1.00 12.61 218 MET A C 1
ATOM 1746 O O . MET A 1 221 ? 19.164 15.730 24.014 1.00 12.52 218 MET A O 1
ATOM 1751 N N . ILE A 1 222 ? 20.562 16.691 25.506 1.00 12.30 219 ILE A N 1
ATOM 1752 C CA . ILE A 1 222 ? 19.560 17.623 26.014 1.00 12.43 219 ILE A CA 1
ATOM 1753 C C . ILE A 1 222 ? 20.086 19.041 25.870 1.00 12.19 219 ILE A C 1
ATOM 1754 O O . ILE A 1 222 ? 21.190 19.343 26.316 1.00 12.58 219 ILE A O 1
ATOM 1759 N N . CYS A 1 223 ? 19.306 19.908 25.234 1.00 12.44 220 CYS A N 1
ATOM 1760 C CA . CYS A 1 223 ? 19.731 21.294 25.002 1.00 12.34 220 CYS A CA 1
ATOM 1761 C C . CYS A 1 223 ? 18.547 22.226 25.100 1.00 13.10 220 CYS A C 1
ATOM 1762 O O . CYS A 1 223 ? 17.625 22.123 24.297 1.00 13.12 220 CYS A O 1
ATOM 1765 N N . GLY A 1 224 ? 18.555 23.130 26.074 1.00 13.19 221 GLY A N 1
ATOM 1766 C CA . GLY A 1 224 ? 17.392 23.972 26.277 1.00 14.52 221 GLY A CA 1
ATOM 1767 C C . GLY A 1 224 ? 17.560 24.952 27.393 1.00 15.22 221 GLY A C 1
ATOM 1768 O O . GLY A 1 224 ? 18.667 25.197 27.886 1.00 14.81 221 GLY A O 1
ATOM 1769 N N . SER A 1 225 ? 16.426 25.485 27.821 1.00 16.14 222 SER A N 1
ATOM 1770 C CA . SER A 1 225 ? 16.380 26.431 28.903 1.00 17.25 222 SER A CA 1
ATOM 1771 C C . SER A 1 225 ? 16.921 25.834 30.203 1.00 17.93 222 SER A C 1
ATOM 1772 O O . SER A 1 225 ? 16.962 24.593 30.393 1.00 16.65 222 SER A O 1
ATOM 1775 N N . PRO A 1 226 ? 17.335 26.711 31.118 1.00 19.27 223 PRO A N 1
ATOM 1776 C CA . PRO A 1 226 ? 17.802 26.239 32.409 1.00 19.84 223 PRO A CA 1
ATOM 1777 C C . PRO A 1 226 ? 16.753 25.342 33.065 1.00 19.30 223 PRO A C 1
ATOM 1778 O O . PRO A 1 226 ? 17.095 24.293 33.629 1.00 19.48 223 PRO A O 1
ATOM 1782 N N . GLN A 1 227 ? 15.486 25.739 32.963 1.00 20.91 224 GLN A N 1
ATOM 1783 C CA . GLN A 1 227 ? 14.414 24.948 33.547 1.00 19.67 224 GLN A CA 1
ATOM 1784 C C . GLN A 1 227 ? 14.260 23.573 32.906 1.00 18.88 224 GLN A C 1
ATOM 1785 O O . GLN A 1 227 ? 14.131 22.569 33.621 1.00 18.11 224 GLN A O 1
ATOM 1791 N N . MET A 1 228 ? 14.256 23.509 31.571 1.00 17.79 225 MET A N 1
ATOM 1792 C CA . MET A 1 228 ? 14.028 22.224 30.921 1.00 17.37 225 MET A CA 1
ATOM 1793 C C . MET A 1 228 ? 15.183 21.287 31.247 1.00 16.09 225 MET A C 1
ATOM 1794 O O . MET A 1 228 ? 14.966 20.100 31.465 1.00 15.96 225 MET A O 1
ATOM 1799 N N . LEU A 1 229 ? 16.406 21.821 31.312 1.00 15.71 226 LEU A N 1
ATOM 1800 C CA . LEU A 1 229 ? 17.542 20.967 31.639 1.00 15.75 226 LEU A CA 1
ATOM 1801 C C . LEU A 1 229 ? 17.423 20.364 33.033 1.00 15.04 226 LEU A C 1
ATOM 1802 O O . LEU A 1 229 ? 17.612 19.155 33.214 1.00 15.56 226 LEU A O 1
ATOM 1807 N N . ALA A 1 230 ? 17.085 21.213 33.998 1.00 15.88 227 ALA A N 1
ATOM 1808 C CA . ALA A 1 230 ? 16.911 20.781 35.387 1.00 15.56 227 ALA A CA 1
ATOM 1809 C C . ALA A 1 230 ? 15.817 19.729 35.488 1.00 15.27 227 ALA A C 1
ATOM 1810 O O . ALA A 1 230 ? 16.002 18.691 36.137 1.00 15.31 227 ALA A O 1
ATOM 1812 N N . ASP A 1 231 ? 14.688 19.978 34.823 1.00 15.76 228 ASP A N 1
ATOM 1813 C CA . ASP A 1 231 ? 13.561 19.059 34.912 1.00 17.21 228 ASP A CA 1
ATOM 1814 C C . ASP A 1 231 ? 13.841 17.730 34.225 1.00 15.96 228 ASP A C 1
ATOM 1815 O O . ASP A 1 231 ? 13.496 16.671 34.747 1.00 16.64 228 ASP A O 1
ATOM 1820 N N . LEU A 1 232 ? 14.470 17.776 33.053 1.00 15.72 229 LEU A N 1
ATOM 1821 C CA . LEU A 1 232 ? 14.755 16.533 32.342 1.00 15.38 229 LEU A CA 1
ATOM 1822 C C . LEU A 1 232 ? 15.852 15.723 33.022 1.00 15.33 229 LEU A C 1
ATOM 1823 O O . LEU A 1 232 ? 15.775 14.498 33.081 1.00 15.50 229 LEU A O 1
ATOM 1828 N N . ARG A 1 233 ? 16.870 16.403 33.543 1.00 16.33 230 ARG A N 1
ATOM 1829 C CA . ARG A 1 233 ? 17.903 15.711 34.298 1.00 17.17 230 ARG A CA 1
ATOM 1830 C C . ARG A 1 233 ? 17.317 15.026 35.532 1.00 17.30 230 ARG A C 1
ATOM 1831 O O . ARG A 1 233 ? 17.697 13.911 35.849 1.00 17.38 230 ARG A O 1
ATOM 1839 N N . SER A 1 234 ? 16.380 15.691 36.212 1.00 17.52 231 SER A N 1
ATOM 1840 C CA . SER A 1 234 ? 15.759 15.095 37.395 1.00 18.80 231 SER A CA 1
ATOM 1841 C C . SER A 1 234 ? 14.990 13.840 37.006 1.00 18.48 231 SER A C 1
ATOM 1842 O O . SER A 1 234 ? 15.097 12.797 37.667 1.00 19.30 231 SER A O 1
ATOM 1845 N N . LEU A 1 235 ? 14.244 13.929 35.906 1.00 18.08 232 LEU A N 1
ATOM 1846 C CA . LEU A 1 235 ? 13.489 12.774 35.416 1.00 19.23 232 LEU A CA 1
ATOM 1847 C C . LEU A 1 235 ? 14.406 11.608 35.058 1.00 19.22 232 LEU A C 1
ATOM 1848 O O . LEU A 1 235 ? 14.207 10.489 35.519 1.00 19.82 232 LEU A O 1
ATOM 1853 N N . LEU A 1 236 ? 15.411 11.876 34.229 1.00 19.21 233 LEU A N 1
ATOM 1854 C CA . LEU A 1 236 ? 16.338 10.829 33.798 1.00 18.87 233 LEU A CA 1
ATOM 1855 C C . LEU A 1 236 ? 17.137 10.236 34.948 1.00 18.58 233 LEU A C 1
ATOM 1856 O O . LEU A 1 236 ? 17.311 9.018 35.018 1.00 17.72 233 LEU A O 1
ATOM 1861 N N . ASP A 1 237 ? 17.602 11.093 35.849 1.00 19.52 234 ASP A N 1
ATOM 1862 C CA . ASP A 1 237 ? 18.351 10.635 37.020 1.00 20.95 234 ASP A CA 1
ATOM 1863 C C . ASP A 1 237 ? 17.491 9.719 37.881 1.00 22.21 234 ASP A C 1
ATOM 1864 O O . ASP A 1 237 ? 17.969 8.695 38.364 1.00 22.63 234 ASP A O 1
ATOM 1869 N N . SER A 1 238 ? 16.212 10.064 38.036 1.00 22.57 235 SER A N 1
ATOM 1870 C CA . SER A 1 238 ? 15.288 9.238 38.824 1.00 24.45 235 SER A CA 1
ATOM 1871 C C . SER A 1 238 ? 14.970 7.891 38.163 1.00 25.88 235 SER A C 1
ATOM 1872 O O . SER A 1 238 ? 14.483 6.967 38.831 1.00 28.01 235 SER A O 1
ATOM 1875 N N . ARG A 1 239 ? 15.227 7.783 36.858 1.00 26.46 236 ARG A N 1
ATOM 1876 C CA . ARG A 1 239 ? 15.003 6.542 36.112 1.00 27.21 236 ARG A CA 1
ATOM 1877 C C . ARG A 1 239 ? 16.301 5.726 35.946 1.00 25.54 236 ARG A C 1
ATOM 1878 O O . ARG A 1 239 ? 16.327 4.738 35.209 1.00 26.77 236 ARG A O 1
ATOM 1886 N N . GLY A 1 240 ? 17.365 6.158 36.620 1.00 23.98 237 GLY A N 1
ATOM 1887 C CA . GLY A 1 240 ? 18.637 5.424 36.655 1.00 23.23 237 GLY A CA 1
ATOM 1888 C C . GLY A 1 240 ? 19.650 5.764 35.569 1.00 22.64 237 GLY A C 1
ATOM 1889 O O . GLY A 1 240 ? 20.656 5.058 35.403 1.00 22.37 237 GLY A O 1
ATOM 1890 N N . PHE A 1 241 ? 19.398 6.837 34.828 1.00 21.10 238 PHE A N 1
ATOM 1891 C CA . PHE A 1 241 ? 20.345 7.281 33.792 1.00 20.91 238 PHE A CA 1
ATOM 1892 C C . PHE A 1 241 ? 21.453 8.102 34.417 1.00 21.70 238 PHE A C 1
ATOM 1893 O O . PHE A 1 241 ? 21.204 8.921 35.302 1.00 21.87 238 PHE A O 1
ATOM 1901 N N . GLN A 1 242 ? 22.674 7.888 33.943 1.00 22.62 239 GLN A N 1
ATOM 1902 C CA . GLN A 1 242 ? 23.830 8.617 34.476 1.00 23.44 239 GLN A CA 1
ATOM 1903 C C . GLN A 1 242 ? 24.431 9.593 33.473 1.00 21.59 239 GLN A C 1
ATOM 1904 O O . GLN A 1 242 ? 24.684 9.251 32.324 1.00 20.38 239 GLN A O 1
ATOM 1910 N N . THR A 1 243 ? 24.628 10.822 33.923 1.00 21.15 240 THR A N 1
ATOM 1911 C CA . THR A 1 243 ? 25.161 11.882 33.082 1.00 19.95 240 THR A CA 1
ATOM 1912 C C . THR A 1 243 ? 26.628 11.611 32.748 1.00 19.10 240 THR A C 1
ATOM 1913 O O . THR A 1 243 ? 27.332 10.924 33.493 1.00 21.06 240 THR A O 1
ATOM 1917 N N . SER A 1 244 ? 27.051 12.108 31.599 1.00 16.71 241 SER A N 1
ATOM 1918 C CA . SER A 1 244 ? 28.472 12.267 31.325 1.00 15.96 241 SER A CA 1
ATOM 1919 C C . SER A 1 244 ? 28.954 13.402 32.227 1.00 16.30 241 SER A C 1
ATOM 1920 O O . SER A 1 244 ? 28.385 14.496 32.182 1.00 16.92 241 SER A O 1
ATOM 1923 N N . PRO A 1 245 ? 30.014 13.161 33.024 1.00 16.60 242 PRO A N 1
ATOM 1924 C CA . PRO A 1 245 ? 30.457 14.160 34.007 1.00 17.40 242 PRO A CA 1
ATOM 1925 C C . PRO A 1 245 ? 31.340 15.272 33.438 1.00 17.61 242 PRO A C 1
ATOM 1926 O O . PRO A 1 245 ? 31.479 16.321 34.061 1.00 18.39 242 PRO A O 1
ATOM 1930 N N . ARG A 1 246 ? 31.898 15.049 32.254 1.00 16.65 243 ARG A N 1
ATOM 1931 C CA . ARG A 1 246 ? 32.794 16.005 31.610 1.00 16.73 243 ARG A CA 1
ATOM 1932 C C . ARG A 1 246 ? 33.020 15.564 30.183 1.00 16.04 243 ARG A C 1
ATOM 1933 O O . ARG A 1 246 ? 32.843 14.378 29.859 1.00 15.87 243 ARG A O 1
ATOM 1941 N N . ILE A 1 247 ? 33.409 16.516 29.338 1.00 16.08 244 ILE A N 1
ATOM 1942 C CA . ILE A 1 247 ? 33.802 16.222 27.963 1.00 16.11 244 ILE A CA 1
ATOM 1943 C C . ILE A 1 247 ? 34.871 15.135 27.958 1.00 17.35 244 ILE A C 1
ATOM 1944 O O . ILE A 1 247 ? 35.899 15.231 28.644 1.00 17.70 244 ILE A O 1
ATOM 1949 N N . GLY A 1 248 ? 34.609 14.081 27.198 1.00 17.34 245 GLY A N 1
ATOM 1950 C CA . GLY A 1 248 ? 35.581 13.010 27.052 1.00 17.80 245 GLY A CA 1
ATOM 1951 C C . GLY A 1 248 ? 35.270 11.787 27.887 1.00 17.97 245 GLY A C 1
ATOM 1952 O O . GLY A 1 248 ? 35.849 10.729 27.660 1.00 19.44 245 GLY A O 1
ATOM 1953 N N . THR A 1 249 ? 34.380 11.929 28.869 1.00 17.25 246 THR A N 1
ATOM 1954 C CA . THR A 1 249 ? 33.950 10.815 29.704 1.00 16.88 246 THR A CA 1
ATOM 1955 C C . THR A 1 249 ? 32.497 10.454 29.389 1.00 16.87 246 THR A C 1
ATOM 1956 O O . THR A 1 249 ? 31.592 11.257 29.628 1.00 17.17 246 THR A O 1
ATOM 1960 N N . PRO A 1 250 ? 32.270 9.242 28.865 1.00 16.42 247 PRO A N 1
ATOM 1961 C CA . PRO A 1 250 ? 30.923 8.918 28.377 1.00 16.00 247 PRO A CA 1
ATOM 1962 C C . PRO A 1 250 ? 29.896 8.663 29.476 1.00 15.71 247 PRO A C 1
ATOM 1963 O O . PRO A 1 250 ? 30.244 8.275 30.593 1.00 16.51 247 PRO A O 1
ATOM 1967 N N . GLY A 1 251 ? 28.630 8.872 29.131 1.00 15.08 248 GLY A N 1
ATOM 1968 C CA . GLY A 1 251 ? 27.515 8.569 30.028 1.00 14.67 248 GLY A CA 1
ATOM 1969 C C . GLY A 1 251 ? 26.301 8.173 29.222 1.00 14.33 248 GLY A C 1
ATOM 1970 O O . GLY A 1 251 ? 26.376 7.988 28.008 1.00 14.81 248 GLY A O 1
ATOM 1971 N N . HIS A 1 252 ? 25.167 8.064 29.903 1.00 14.16 249 HIS A N 1
ATOM 1972 C CA . HIS A 1 252 ? 23.906 7.769 29.214 1.00 14.94 249 HIS A CA 1
ATOM 1973 C C . HIS A 1 252 ? 23.318 8.989 28.562 1.00 14.21 249 HIS A C 1
ATOM 1974 O O . HIS A 1 252 ? 22.523 8.866 27.629 1.00 14.10 249 HIS A O 1
ATOM 1981 N N . TYR A 1 253 ? 23.665 10.170 29.064 1.00 13.79 250 TYR A N 1
ATOM 1982 C CA . TYR A 1 253 ? 23.217 11.412 28.450 1.00 13.63 250 TYR A CA 1
ATOM 1983 C C . TYR A 1 253 ? 24.255 12.505 28.533 1.00 13.22 250 TYR A C 1
ATOM 1984 O O . TYR A 1 253 ? 25.154 12.472 29.380 1.00 13.38 250 TYR A O 1
ATOM 1993 N N . VAL A 1 254 ? 24.135 13.440 27.609 1.00 12.43 251 VAL A N 1
ATOM 1994 C CA . VAL A 1 254 ? 24.891 14.678 27.634 1.00 12.87 251 VAL A CA 1
ATOM 1995 C C . VAL A 1 254 ? 23.899 15.829 27.572 1.00 13.03 251 VAL A C 1
ATOM 1996 O O . VAL A 1 254 ? 22.751 15.674 27.117 1.00 12.72 251 VAL A O 1
ATOM 2000 N N . PHE A 1 255 ? 24.314 16.987 28.065 1.00 13.16 252 PHE A N 1
ATOM 2001 C CA . PHE A 1 255 ? 23.428 18.138 28.074 1.00 13.40 252 PHE A CA 1
ATOM 2002 C C . PHE A 1 255 ? 24.212 19.434 28.013 1.00 13.33 252 PHE A C 1
ATOM 2003 O O . PHE A 1 255 ? 25.390 19.471 28.381 1.00 13.29 252 PHE A O 1
ATOM 2011 N N . GLU A 1 256 ? 23.567 20.484 27.528 1.00 13.41 253 GLU A N 1
ATOM 2012 C CA . GLU A 1 256 ? 24.195 21.793 27.451 1.00 13.48 253 GLU A CA 1
ATOM 2013 C C . GLU A 1 256 ? 23.141 22.875 27.436 1.00 13.60 253 GLU A C 1
ATOM 2014 O O . GLU A 1 256 ? 22.122 22.750 26.733 1.00 13.11 253 GLU A O 1
ATOM 2020 N N . ARG A 1 257 ? 23.376 23.918 28.233 1.00 13.49 254 ARG A N 1
ATOM 2021 C CA . ARG A 1 257 ? 22.560 25.131 28.222 1.00 13.42 254 ARG A CA 1
ATOM 2022 C C . ARG A 1 257 ? 22.387 25.686 26.810 1.00 12.93 254 ARG A C 1
ATOM 2023 O O . ARG A 1 257 ? 23.365 25.871 26.078 1.00 13.17 254 ARG A O 1
ATOM 2031 N N . ALA A 1 258 ? 21.145 25.920 26.401 1.00 12.77 255 ALA A N 1
ATOM 2032 C CA . ALA A 1 258 ? 20.890 26.574 25.112 1.00 12.56 255 ALA A CA 1
ATOM 2033 C C . ALA A 1 258 ? 21.114 28.085 25.223 1.00 12.81 255 ALA A C 1
ATOM 2034 O O . ALA A 1 258 ? 21.276 28.772 24.226 1.00 13.20 255 ALA A O 1
ATOM 2036 N N . PHE A 1 259 ? 21.083 28.571 26.464 1.00 13.05 256 PHE A N 1
ATOM 2037 C CA . PHE A 1 259 ? 21.238 29.977 26.829 1.00 13.94 256 PHE A CA 1
ATOM 2038 C C . PHE A 1 259 ? 21.238 30.042 28.347 1.00 14.07 256 PHE A C 1
ATOM 2039 O O . PHE A 1 259 ? 20.972 29.035 29.020 1.00 13.70 256 PHE A O 1
ATOM 2047 N N . VAL A 1 260 ? 21.557 31.220 28.870 1.00 15.04 257 VAL A N 1
ATOM 2048 C CA . VAL A 1 260 ? 21.530 31.471 30.293 1.00 16.83 257 VAL A CA 1
ATOM 2049 C C . VAL A 1 260 ? 20.583 32.652 30.537 1.00 18.01 257 VAL A C 1
ATOM 2050 O O . VAL A 1 260 ? 20.524 33.576 29.721 1.00 17.44 257 VAL A O 1
ATOM 2054 N N . GLU A 1 261 ? 19.811 32.575 31.624 1.00 20.26 258 GLU A N 1
ATOM 2055 C CA . GLU A 1 261 ? 18.983 33.700 32.046 1.00 22.40 258 GLU A CA 1
ATOM 2056 C C . GLU A 1 261 ? 19.862 34.715 32.761 1.00 22.98 258 GLU A C 1
ATOM 2057 O O . GLU A 1 261 ? 20.197 34.551 33.938 1.00 24.98 258 GLU A O 1
ATOM 2063 N N . LYS A 1 262 ? 20.228 35.761 32.037 1.00 22.35 259 LYS A N 1
ATOM 2064 C CA . LYS A 1 262 ? 21.195 36.731 32.529 1.00 22.85 259 LYS A CA 1
ATOM 2065 C C . LYS A 1 262 ? 20.555 37.746 33.462 1.00 24.59 259 LYS A C 1
ATOM 2066 O O . LYS A 1 262 ? 19.365 38.062 33.353 1.00 25.35 259 LYS A O 1
#

Secondary structure (DSSP, 8-state):
--EEEEEEEEEE-SSSEEEEEE---TT----TT-EEEEEE--SSSPEEEEEE--S-TTSSSEEEEEE--TT-TTHHHHTT--TT-EEEE-S--B-S--GGGB-S-SEEEEEEBGGGGHHHHHHTT-HHHHHH-SEEEEEEEESSGGG--SHHIIIIIGGG-TTTHHHHHHHEEEEEEESSS--SSBS-HHHHHHTTHHHHHHT-PSP-TTTEEEEEEE-HHHHHHHHHHHHHTT--B--BTTB-BSEEEEES----

CATH classification: 2.40.30.10 (+1 more: 3.40.50.80)

Foldseek 3Di:
DWDKWFWADKADLDPWKIKTKTADDPPAADAQLWWWWKFADDPDDTDIDIFHFQAARVDRITMTMDTADCPDPTRVPVVPDDGGDIMITDRDIDDWQHCLQADQAAEEEEAEEQRSLRSVSHLLPDPVNLVRYQAYEREYEYADPSRDPCPCVLPPVCCPPVPCNVSCVRHYHYDYEHDHDDDPHYDHPLVCLVVVVVCVVVVHDNDDQRHYAYEEEYAPVSVVSVCVVCVVRPWDEQPDPPHHTRYIYDYNDYDD

B-factor: mean 21.6, std 8.24, range [9.95, 73.78]

Nearest PDB structures (foldseek):
  4b4d-assembly1_A-2  TM=1.004E+00  e=7.507E-59  Xanthomonas citri pv. citri str. 306
  5thx-assembly1_A  TM=9.935E-01  e=7.710E-46  Neisseria gonorrhoeae MIA_2011_03-10
  2qdx-assembly1_A  TM=9.909E-01  e=8.225E-44  Pseudomonas aeruginosa
  1a8p-assembly1_A  TM=9.907E-01  e=3.130E-42  Azotobacter vinelandii
  6rra-assembly1_A  TM=9.839E-01  e=9.928E-41  Brucella ovis ATCC 25840

Sequence (256 aa):
AFGAETVLEVRHWTDAYFSFTTTRDAGFRFENGQFVMIGLETETRPLLRAYSIASANWEEHLEFFSIKVPDGPLTSRLQHIQPGDKVLVGKKPTGTLLISDLHPGRNLYLLGTGTGLAPWLSIIKDPETYERFDDKVILTQGVRFVQDLAYRDYFERELPQHEFLGDLLREKLLYYPAVTRETFANQGRLTELMMADGRMQQTLGLPTLDPANDRFMICGSPQMLADLRSLLDSRGFQTSPRIGTPGHYVFERAFVEK